Protein AF-0000000080579786 (afdb_homodimer)

InterPro domains:
  IPR001387 Cro/C1-type, helix-turn-helix domain [cd00093] (30-57)
  IPR010982 Lambda repressor-like, DNA-binding domain superfamily [G3DSA:1.10.260.40] (15-87)
  IPR010982 Lambda repressor-like, DNA-binding domain superfamily [SSF47413] (17-65)

Structure (mmCIF, N/CA/C/O backbone):
data_AF-0000000080579786-model_v1
#
loop_
_entity.id
_entity.type
_entity.pdbx_description
1 polymer 'HTH cro/C1-type domain-containing protein'
#
loop_
_atom_site.group_PDB
_atom_site.id
_atom_site.type_symbol
_atom_site.label_atom_id
_atom_site.label_alt_id
_atom_site.label_comp_id
_atom_site.label_asym_id
_atom_site.label_entity_id
_atom_site.label_seq_id
_atom_site.pdbx_PDB_ins_code
_atom_site.Cartn_x
_atom_site.Cartn_y
_atom_site.Cartn_z
_atom_site.occupancy
_atom_site.B_iso_or_equiv
_atom_site.auth_seq_id
_atom_site.auth_comp_id
_atom_site.auth_asym_id
_atom_site.auth_atom_id
_atom_site.pdbx_PDB_model_num
ATOM 1 N N . MET A 1 1 ? -22.797 -14.602 21.578 1 27.81 1 MET A N 1
ATOM 2 C CA . MET A 1 1 ? -22.359 -13.781 20.453 1 27.81 1 MET A CA 1
ATOM 3 C C . MET A 1 1 ? -20.984 -14.227 19.969 1 27.81 1 MET A C 1
ATOM 5 O O . MET A 1 1 ? -20.062 -14.383 20.766 1 27.81 1 MET A O 1
ATOM 9 N N . PRO A 1 2 ? -20.75 -15.023 18.922 1 31.31 2 PRO A N 1
ATOM 10 C CA . PRO A 1 2 ? -19.406 -15.547 18.594 1 31.31 2 PRO A CA 1
ATOM 11 C C . PRO A 1 2 ? -18.328 -14.469 18.656 1 31.31 2 PRO A C 1
ATOM 13 O O . PRO A 1 2 ? -18.625 -13.281 18.469 1 31.31 2 PRO A O 1
ATOM 16 N N . LYS A 1 3 ? -17.375 -14.578 19.469 1 32.22 3 LYS A N 1
ATOM 17 C CA . LYS A 1 3 ? -16.25 -13.633 19.562 1 32.22 3 LYS A CA 1
ATOM 18 C C . LYS A 1 3 ? -15.828 -13.141 18.188 1 32.22 3 LYS A C 1
ATOM 20 O O . LYS A 1 3 ? -15.406 -13.922 17.344 1 32.22 3 LYS A O 1
ATOM 25 N N . LYS A 1 4 ? -16.359 -12.117 17.625 1 34.78 4 LYS A N 1
ATOM 26 C CA . LYS A 1 4 ? -15.828 -11.469 16.422 1 34.78 4 LYS A CA 1
ATOM 27 C C . LYS A 1 4 ? -14.305 -11.453 16.453 1 34.78 4 LYS A C 1
ATOM 29 O O . LYS A 1 4 ? -13.695 -11.016 17.438 1 34.78 4 LYS A O 1
ATOM 34 N N . LEU A 1 5 ? -13.641 -12.555 16.234 1 36.16 5 LEU A N 1
ATOM 35 C CA . LEU A 1 5 ? -12.188 -12.445 16.078 1 36.16 5 LEU A CA 1
ATOM 36 C C . LEU A 1 5 ? -11.781 -11.016 15.773 1 36.16 5 LEU A C 1
ATOM 38 O O . LEU A 1 5 ? -12.297 -10.406 14.828 1 36.16 5 LEU A O 1
ATOM 42 N N . SER A 1 6 ? -11.422 -10.219 16.703 1 37.41 6 SER A N 1
ATOM 43 C CA . SER A 1 6 ? -10.984 -8.836 16.594 1 37.41 6 SER A CA 1
ATOM 44 C C . SER A 1 6 ? -10.234 -8.586 15.297 1 37.41 6 SER A C 1
ATOM 46 O O . SER A 1 6 ? -9.469 -9.445 14.844 1 37.41 6 SER A O 1
ATOM 48 N N . ASN A 1 7 ? -10.688 -7.824 14.336 1 42.19 7 ASN A N 1
ATOM 49 C CA . ASN A 1 7 ? -10.188 -7.332 13.055 1 42.19 7 ASN A CA 1
ATOM 50 C C . ASN A 1 7 ? -8.672 -7.133 13.086 1 42.19 7 ASN A C 1
ATOM 52 O O . ASN A 1 7 ? -8.023 -7.07 12.039 1 42.19 7 ASN A O 1
ATOM 56 N N . ALA A 1 8 ? -8.141 -6.688 14.25 1 43.88 8 ALA A N 1
ATOM 57 C CA . ALA A 1 8 ? -6.727 -6.387 14.414 1 43.88 8 ALA A CA 1
ATOM 58 C C . ALA A 1 8 ? -5.871 -7.637 14.219 1 43.88 8 ALA A C 1
ATOM 60 O O . ALA A 1 8 ? -4.758 -7.559 13.695 1 43.88 8 ALA A O 1
ATOM 61 N N . ASP A 1 9 ? -6.316 -8.734 14.688 1 56 9 ASP A N 1
ATOM 62 C CA . ASP A 1 9 ? -5.574 -9.984 14.859 1 56 9 ASP A CA 1
ATOM 63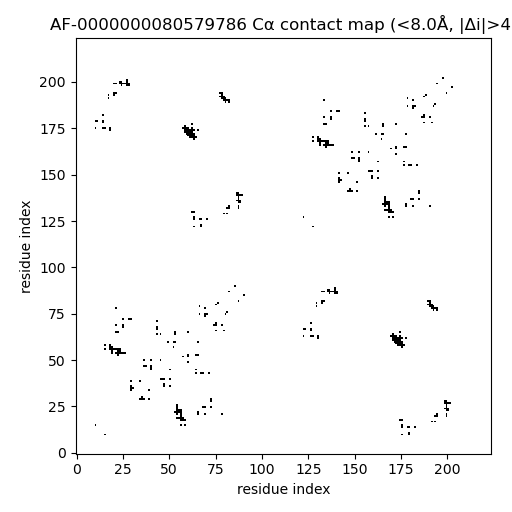 C C . ASP A 1 9 ? -5.363 -10.688 13.523 1 56 9 ASP A C 1
ATOM 65 O O . ASP A 1 9 ? -4.738 -11.742 13.461 1 56 9 ASP A O 1
ATOM 69 N N . MET A 1 10 ? -5.91 -9.93 12.477 1 78.88 10 MET A N 1
ATOM 70 C CA . MET A 1 10 ? -5.973 -10.742 11.266 1 78.88 10 MET A CA 1
ATOM 71 C C . MET A 1 10 ? -4.777 -10.461 10.359 1 78.88 10 MET A C 1
ATOM 73 O O . MET A 1 10 ? -4.516 -11.211 9.422 1 78.88 10 MET A O 1
ATOM 77 N N . TRP A 1 11 ? -3.998 -9.445 10.977 1 91.88 11 TRP A N 1
ATOM 78 C CA . TRP A 1 11 ? -2.9 -9.141 10.062 1 91.88 11 TRP A CA 1
ATOM 79 C C . TRP A 1 11 ? -1.554 -9.422 10.719 1 91.88 11 TRP A C 1
ATOM 81 O O . TRP A 1 11 ? -1.391 -9.227 11.93 1 91.88 11 TRP A O 1
ATOM 91 N N . PRO A 1 12 ? -0.595 -9.906 9.914 1 96.75 12 PRO A N 1
ATOM 92 C CA . PRO A 1 12 ? 0.744 -10.07 10.477 1 96.75 12 PRO A CA 1
ATOM 93 C C . PRO A 1 12 ? 1.297 -8.789 11.086 1 96.75 12 PRO A C 1
ATOM 95 O O . PRO A 1 12 ? 1.03 -7.695 10.57 1 96.75 12 PRO A O 1
ATOM 98 N N . THR A 1 13 ? 2.145 -8.898 12.094 1 97.19 13 THR A N 1
ATOM 99 C CA . THR A 1 13 ? 2.656 -7.762 12.852 1 97.19 13 THR A CA 1
ATOM 100 C C . THR A 1 13 ? 3.414 -6.797 11.945 1 97.19 13 THR A C 1
ATOM 102 O O . THR A 1 13 ? 3.268 -5.578 12.062 1 97.19 13 THR A O 1
ATOM 105 N N . LEU A 1 14 ? 4.191 -7.27 11.07 1 97.88 14 LEU A N 1
ATOM 106 C CA . LEU A 1 14 ? 4.992 -6.418 10.195 1 97.88 14 LEU A CA 1
ATOM 107 C C . LEU A 1 14 ? 4.105 -5.566 9.305 1 97.88 14 LEU A C 1
ATOM 109 O O . LEU A 1 14 ? 4.41 -4.398 9.047 1 97.88 14 LEU A O 1
ATOM 113 N N . VAL A 1 15 ? 3.041 -6.145 8.859 1 98.5 15 VAL A N 1
ATOM 114 C CA . VAL A 1 15 ? 2.107 -5.41 8.016 1 98.5 15 VAL A CA 1
ATOM 115 C C . VAL A 1 15 ? 1.457 -4.285 8.812 1 98.5 15 VAL A C 1
ATOM 117 O O . VAL A 1 15 ? 1.361 -3.152 8.336 1 98.5 15 VAL A O 1
ATOM 120 N N . GLN A 1 16 ? 1.03 -4.609 9.992 1 97.88 16 GLN A N 1
ATOM 121 C CA . GLN A 1 16 ? 0.427 -3.609 10.867 1 97.88 16 GLN A CA 1
ATOM 122 C C . GLN A 1 16 ? 1.396 -2.463 11.141 1 97.88 16 GLN A C 1
ATOM 124 O O . GLN A 1 16 ? 1.022 -1.292 11.047 1 97.88 16 GLN A O 1
ATOM 129 N N . GLU A 1 17 ? 2.588 -2.828 11.469 1 97.75 17 GLU A N 1
ATOM 130 C CA . GLU A 1 17 ? 3.605 -1.829 11.781 1 97.75 17 GLU A CA 1
ATOM 131 C C . GLU A 1 17 ? 3.857 -0.909 10.586 1 97.75 17 GLU A C 1
ATOM 133 O O . GLU A 1 17 ? 3.973 0.308 10.75 1 97.75 17 GLU A O 1
ATOM 138 N N . ARG A 1 18 ? 3.92 -1.486 9.414 1 98.62 18 ARG A N 1
ATOM 139 C CA . ARG A 1 18 ? 4.199 -0.702 8.211 1 98.62 18 ARG A CA 1
ATOM 140 C C . ARG A 1 18 ? 3.053 0.258 7.91 1 98.62 18 ARG A C 1
ATOM 142 O O . ARG A 1 18 ? 3.285 1.415 7.551 1 98.62 18 ARG A O 1
ATOM 149 N N . LEU A 1 19 ? 1.853 -0.216 8.109 1 98.69 19 LEU A N 1
ATOM 150 C CA . LEU A 1 19 ? 0.708 0.643 7.832 1 98.69 19 LEU A CA 1
ATOM 151 C C . LEU A 1 19 ? 0.608 1.769 8.852 1 98.69 19 LEU A C 1
ATOM 153 O O . LEU A 1 19 ? 0.249 2.896 8.508 1 98.69 19 LEU A O 1
ATOM 157 N N . VAL A 1 20 ? 0.939 1.468 10.062 1 98.31 20 VAL A N 1
ATOM 158 C CA . VAL A 1 20 ? 0.965 2.504 11.094 1 98.31 20 VAL A CA 1
ATOM 159 C C . VAL A 1 20 ? 2.055 3.523 10.773 1 98.31 20 VAL A C 1
ATOM 161 O O . VAL A 1 20 ? 1.842 4.73 10.898 1 98.31 20 VAL A O 1
ATOM 164 N N . GLU A 1 21 ? 3.193 3.092 10.305 1 98.5 21 GLU A N 1
ATOM 165 C CA . GLU A 1 21 ? 4.254 3.99 9.867 1 98.5 21 GLU A CA 1
ATOM 166 C C . GLU A 1 21 ? 3.771 4.902 8.742 1 98.5 21 GLU A C 1
ATOM 168 O O . GLU A 1 21 ? 4.02 6.109 8.766 1 98.5 21 GLU A O 1
ATOM 173 N N . TRP A 1 22 ? 3.137 4.277 7.793 1 98.88 22 TRP A N 1
ATOM 174 C CA . TRP A 1 22 ? 2.605 5.062 6.684 1 98.88 22 TRP A CA 1
ATOM 175 C C . TRP A 1 22 ? 1.608 6.102 7.184 1 98.88 22 TRP A C 1
ATOM 177 O O . TRP A 1 22 ? 1.681 7.273 6.805 1 98.88 22 TRP A O 1
ATOM 187 N N . GLY A 1 23 ? 0.665 5.645 7.977 1 98.88 23 GLY A N 1
ATOM 188 C CA . GLY A 1 23 ? -0.337 6.559 8.508 1 98.88 23 GLY A CA 1
ATOM 189 C C . GLY A 1 23 ? 0.261 7.719 9.281 1 98.88 23 GLY A C 1
ATOM 190 O O . GLY A 1 23 ? -0.108 8.875 9.062 1 98.88 23 GLY A O 1
ATOM 191 N N . ARG A 1 24 ? 1.15 7.43 10.148 1 98.5 24 ARG A N 1
ATOM 192 C CA . ARG A 1 24 ? 1.817 8.461 10.93 1 98.5 24 ARG A CA 1
ATOM 193 C C . ARG A 1 24 ? 2.623 9.398 10.031 1 98.5 24 ARG A C 1
ATOM 195 O O . ARG A 1 24 ? 2.662 10.609 10.258 1 98.5 24 ARG A O 1
ATOM 202 N N . CYS A 1 25 ? 3.281 8.867 9.039 1 98.75 25 CYS A N 1
ATOM 203 C CA . CYS A 1 25 ? 4.016 9.672 8.07 1 98.75 25 CYS A CA 1
ATOM 204 C C . CYS A 1 25 ? 3.094 10.656 7.371 1 98.75 25 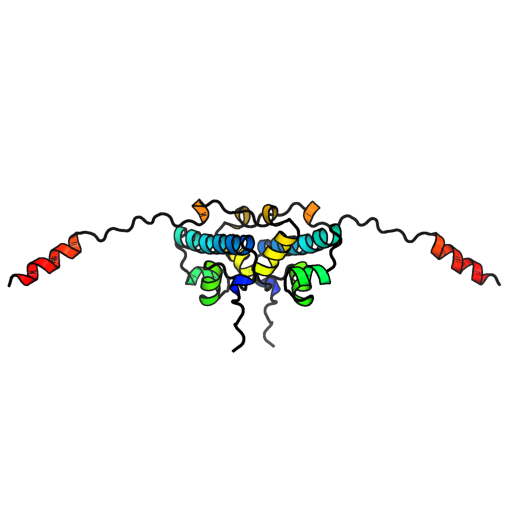CYS A C 1
ATOM 206 O O . CYS A 1 25 ? 3.43 11.836 7.23 1 98.75 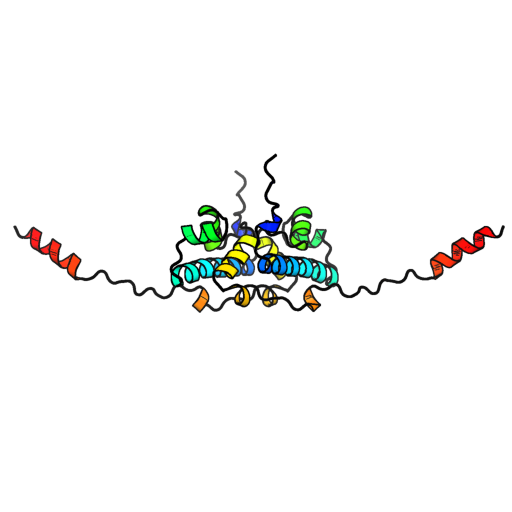25 CYS A O 1
ATOM 208 N N . VAL A 1 26 ? 1.965 10.156 6.973 1 98.81 26 VAL A N 1
ATOM 209 C CA . VAL A 1 26 ? 0.995 11.023 6.309 1 98.81 26 VAL A CA 1
ATOM 210 C C . VAL A 1 26 ? 0.59 12.156 7.246 1 98.81 26 VAL A C 1
ATOM 212 O O . VAL A 1 26 ? 0.563 13.32 6.848 1 98.81 26 VAL A O 1
ATOM 215 N N . ASN A 1 27 ? 0.318 11.797 8.492 1 98.62 27 ASN A N 1
ATOM 216 C CA . ASN A 1 27 ? -0.071 12.797 9.477 1 98.62 27 ASN A CA 1
ATOM 217 C C . ASN A 1 27 ? 1.038 13.82 9.703 1 98.62 27 ASN A C 1
ATOM 219 O O . ASN A 1 27 ? 0.806 15.023 9.609 1 98.62 27 ASN A O 1
ATOM 223 N N . VAL A 1 28 ? 2.219 13.383 9.953 1 97.94 28 VAL A N 1
ATOM 224 C CA . VAL A 1 28 ? 3.367 14.227 10.273 1 97.94 28 VAL A CA 1
ATOM 225 C C . VAL A 1 28 ? 3.711 15.109 9.086 1 97.94 28 VAL A C 1
ATOM 227 O O . VAL A 1 28 ? 3.914 16.312 9.234 1 97.94 28 VAL A O 1
ATOM 230 N N . GLN A 1 29 ? 3.787 14.586 7.895 1 98.12 29 GLN A N 1
ATOM 231 C CA . GLN A 1 29 ? 4.152 15.336 6.703 1 98.12 29 GLN A CA 1
ATOM 232 C C . GLN A 1 29 ? 3.074 16.359 6.348 1 98.12 29 GLN A C 1
ATOM 234 O O . GLN A 1 29 ? 3.383 17.469 5.895 1 98.12 29 GLN A O 1
ATOM 239 N N . ARG A 1 30 ? 1.817 15.891 6.512 1 97.88 30 ARG A N 1
ATOM 240 C CA . ARG A 1 30 ? 0.728 16.828 6.277 1 97.88 30 ARG A CA 1
ATOM 241 C C . ARG A 1 30 ? 0.874 18.062 7.156 1 97.88 30 ARG A C 1
ATOM 243 O O . ARG A 1 30 ? 0.782 19.203 6.668 1 97.88 30 ARG A O 1
ATOM 250 N N . LEU A 1 31 ? 1.126 17.859 8.391 1 96.94 31 LEU A N 1
ATOM 251 C CA . LEU A 1 31 ? 1.256 18.938 9.359 1 96.94 31 LEU A CA 1
ATOM 252 C C . LEU A 1 31 ? 2.51 19.766 9.086 1 96.94 31 LEU A C 1
ATOM 254 O O . LEU A 1 31 ? 2.471 21 9.141 1 96.94 31 LEU A O 1
ATOM 258 N N . GLN A 1 32 ? 3.566 19.188 8.789 1 95.75 32 GLN A N 1
ATOM 259 C CA . GLN A 1 32 ? 4.82 19.875 8.5 1 95.75 32 GLN A CA 1
ATOM 260 C C . GLN A 1 32 ? 4.676 20.781 7.281 1 95.75 32 GLN A C 1
ATOM 262 O O . GLN A 1 32 ? 5.293 21.859 7.223 1 95.75 32 GLN A O 1
ATOM 267 N N . GLN A 1 33 ? 3.83 20.422 6.41 1 96.81 33 GLN A N 1
ATOM 268 C CA . GLN A 1 33 ? 3.625 21.188 5.184 1 96.81 33 GLN A CA 1
ATOM 269 C C . GLN A 1 33 ? 2.461 22.172 5.328 1 96.81 33 GLN A C 1
ATOM 271 O O . GLN A 1 33 ? 2.053 22.797 4.352 1 96.81 33 GLN A O 1
ATOM 276 N N . ARG A 1 34 ? 1.866 22.156 6.484 1 97.38 34 ARG A N 1
ATOM 277 C CA . ARG A 1 34 ? 0.79 23.078 6.84 1 97.38 34 ARG A CA 1
ATOM 278 C C . ARG A 1 34 ? -0.446 22.828 5.98 1 97.38 34 ARG A C 1
ATOM 280 O O . ARG A 1 34 ? -1.114 23.766 5.559 1 97.38 34 ARG A O 1
ATOM 287 N N . ILE A 1 35 ? -0.646 21.672 5.664 1 97.81 35 ILE A N 1
ATOM 288 C CA . ILE A 1 35 ? -1.847 21.25 4.945 1 97.81 35 ILE A CA 1
ATOM 289 C C . ILE A 1 35 ? -2.902 20.766 5.938 1 97.81 35 ILE A C 1
ATOM 291 O O . ILE A 1 35 ? -2.619 19.922 6.797 1 97.81 35 ILE A O 1
ATOM 295 N N . THR A 1 36 ? -4.062 21.312 5.812 1 98.25 36 THR A N 1
ATOM 296 C CA . THR A 1 36 ? -5.133 20.875 6.699 1 98.25 36 THR A CA 1
ATOM 297 C C . THR A 1 36 ? -5.684 19.516 6.254 1 98.25 36 THR A C 1
ATOM 299 O O . THR A 1 36 ? -5.484 19.109 5.109 1 98.25 36 THR A O 1
ATOM 302 N N . ALA A 1 37 ? -6.348 18.891 7.152 1 98.5 37 ALA A N 1
ATOM 303 C CA . ALA A 1 37 ? -7.004 17.625 6.797 1 98.5 37 ALA A CA 1
ATOM 304 C C . ALA A 1 37 ? -8.008 17.844 5.664 1 98.5 37 ALA A C 1
ATOM 306 O O . ALA A 1 37 ? -8.047 17.047 4.715 1 98.5 37 ALA A O 1
ATOM 307 N N . ALA A 1 38 ? -8.773 18.891 5.762 1 98.31 38 ALA A N 1
ATOM 308 C CA . ALA A 1 38 ? -9.781 19.203 4.75 1 98.31 38 ALA A CA 1
ATOM 309 C C . ALA A 1 38 ? -9.148 19.391 3.379 1 98.31 38 ALA A C 1
ATOM 311 O O . ALA A 1 38 ? -9.648 18.875 2.375 1 98.31 38 ALA A O 1
ATOM 312 N N . ASP A 1 39 ? -8.078 20.094 3.367 1 98.38 39 ASP A N 1
ATOM 313 C CA . ASP A 1 39 ? -7.383 20.359 2.111 1 98.38 39 ASP A CA 1
ATOM 314 C C . ASP A 1 39 ? -6.809 19.062 1.529 1 98.38 39 ASP A C 1
ATOM 316 O O . ASP A 1 39 ? -6.898 18.828 0.322 1 98.38 39 ASP A O 1
ATOM 320 N N . LEU A 1 40 ? -6.227 18.266 2.357 1 98.5 40 LEU A N 1
ATOM 321 C CA . LEU A 1 40 ? -5.688 17 1.866 1 98.5 40 LEU A CA 1
ATOM 322 C C . LEU A 1 40 ? -6.805 16.109 1.338 1 98.5 40 LEU A C 1
ATOM 324 O O . LEU A 1 40 ? -6.656 15.477 0.288 1 98.5 40 LEU A O 1
ATOM 328 N N . CYS A 1 41 ? -7.871 16.016 2.025 1 98.5 41 CYS A N 1
ATOM 329 C CA . CYS A 1 41 ? -9.023 15.227 1.593 1 98.5 41 CYS A CA 1
ATOM 330 C C . CYS A 1 41 ? -9.5 15.672 0.218 1 98.5 41 CYS A C 1
ATOM 332 O O . CYS A 1 41 ? -9.797 14.836 -0.642 1 98.5 41 CYS A O 1
ATOM 334 N N . ARG A 1 42 ? -9.555 16.922 0.008 1 97.81 42 ARG A N 1
ATOM 335 C CA . ARG A 1 42 ? -9.969 17.469 -1.281 1 97.81 42 ARG A CA 1
ATOM 336 C C . ARG A 1 42 ? -8.992 17.062 -2.383 1 97.81 42 ARG A C 1
ATOM 338 O O . ARG A 1 42 ? -9.406 16.656 -3.471 1 97.81 42 ARG A O 1
ATOM 345 N N . ARG A 1 43 ? -7.754 17.141 -2.09 1 97.12 43 ARG A N 1
ATOM 346 C CA . ARG A 1 43 ? -6.727 16.781 -3.064 1 97.12 43 ARG A CA 1
ATOM 347 C C . ARG A 1 43 ? -6.781 15.297 -3.406 1 97.12 43 ARG A C 1
ATOM 349 O O . ARG A 1 43 ? -6.543 14.906 -4.551 1 97.12 43 ARG A O 1
ATOM 356 N N . LEU A 1 44 ? -7.113 14.555 -2.443 1 97.56 44 LEU A N 1
ATOM 357 C CA . LEU A 1 44 ? -7.082 13.102 -2.596 1 97.56 44 LEU A CA 1
ATOM 358 C C . LEU A 1 44 ? -8.414 12.578 -3.111 1 97.56 44 LEU A C 1
ATOM 360 O O . LEU A 1 44 ? -8.508 11.438 -3.58 1 97.56 44 LEU A O 1
ATOM 364 N N . GLY A 1 45 ? -9.43 13.312 -2.885 1 97.06 45 GLY A N 1
ATOM 365 C CA . GLY A 1 45 ? -10.766 12.852 -3.221 1 97.06 45 GLY A CA 1
ATOM 366 C C . GLY A 1 45 ? -11.305 11.828 -2.238 1 97.06 45 GLY A C 1
ATOM 367 O O . GLY A 1 45 ? -11.984 10.875 -2.635 1 97.06 45 GLY A O 1
ATOM 368 N N . ILE A 1 46 ? -11.008 12.023 -0.973 1 97.69 46 ILE A N 1
ATOM 369 C CA . ILE A 1 46 ? -11.492 11.102 0.047 1 97.69 46 ILE A CA 1
ATOM 370 C C . ILE A 1 46 ? -12.164 11.891 1.173 1 97.69 46 ILE A C 1
ATOM 372 O O . ILE A 1 46 ? -12.016 13.109 1.265 1 97.69 46 ILE A O 1
ATOM 376 N N . SER A 1 47 ? -12.883 11.141 1.995 1 98.44 47 SER A N 1
ATOM 377 C CA . SER A 1 47 ? -13.555 11.766 3.129 1 98.44 47 SER A CA 1
ATOM 378 C C . SER A 1 47 ? -12.602 11.938 4.309 1 98.44 47 SER A C 1
ATOM 380 O O . SER A 1 47 ? -11.578 11.258 4.391 1 98.44 47 SER A O 1
ATOM 382 N N . GLU A 1 48 ? -13.031 12.805 5.25 1 98.25 48 GLU A N 1
ATOM 383 C CA . GLU A 1 48 ? -12.266 12.969 6.484 1 98.25 48 GLU A CA 1
ATOM 384 C C . GLU A 1 48 ? -12.242 11.672 7.293 1 98.25 48 GLU A C 1
ATOM 386 O O . GLU A 1 48 ? -11.25 11.367 7.965 1 98.25 48 GLU A O 1
ATOM 391 N N . ALA A 1 49 ? -13.328 10.992 7.234 1 98.62 49 ALA A N 1
ATOM 392 C CA . ALA A 1 49 ? -13.375 9.703 7.922 1 98.62 49 ALA A CA 1
ATOM 393 C C . ALA A 1 49 ? -12.344 8.734 7.352 1 98.62 49 ALA A C 1
ATOM 395 O O . ALA A 1 49 ? -11.656 8.039 8.102 1 98.62 49 ALA A O 1
ATOM 396 N N . THR A 1 50 ? -12.211 8.664 6.035 1 98.69 50 THR A N 1
ATOM 397 C CA . THR A 1 50 ? -11.219 7.812 5.383 1 98.69 50 THR A CA 1
ATOM 398 C C . THR A 1 50 ? -9.805 8.258 5.75 1 98.69 50 THR A C 1
ATOM 400 O O . THR A 1 50 ? -8.938 7.422 6.027 1 98.69 50 THR A O 1
ATOM 403 N N . LEU A 1 51 ? -9.594 9.555 5.746 1 98.88 51 LEU A N 1
ATOM 404 C CA . LEU A 1 51 ? -8.273 10.055 6.109 1 98.88 51 LEU A CA 1
ATOM 405 C C . LEU A 1 51 ? -7.918 9.664 7.539 1 98.88 51 LEU A C 1
ATOM 407 O O . LEU A 1 51 ? -6.781 9.273 7.816 1 98.88 51 LEU A O 1
ATOM 411 N N . ARG A 1 52 ? -8.859 9.797 8.43 1 98.88 52 ARG A N 1
ATOM 412 C CA . ARG A 1 52 ? -8.617 9.43 9.82 1 98.88 52 ARG A CA 1
ATOM 413 C C . ARG A 1 52 ? -8.211 7.965 9.938 1 98.88 52 ARG A C 1
ATOM 415 O O . ARG A 1 52 ? -7.25 7.637 10.633 1 98.88 52 ARG A O 1
ATOM 422 N N . ARG A 1 53 ? -8.938 7.129 9.25 1 98.88 53 ARG A N 1
ATOM 423 C CA . ARG A 1 53 ? -8.617 5.703 9.242 1 98.88 53 ARG A CA 1
ATOM 424 C C . ARG A 1 53 ? -7.23 5.457 8.648 1 98.88 53 ARG A C 1
ATOM 426 O O . ARG A 1 53 ? -6.445 4.68 9.195 1 98.88 53 ARG A O 1
ATOM 433 N N . LEU A 1 54 ? -6.949 6.098 7.617 1 98.81 54 LEU A N 1
ATOM 434 C CA . LEU A 1 54 ? -5.664 5.992 6.934 1 98.81 54 LEU A CA 1
ATOM 435 C C . LEU A 1 54 ? -4.527 6.422 7.852 1 98.81 54 LEU A C 1
ATOM 437 O O . LEU A 1 54 ? -3.529 5.711 7.988 1 98.81 54 LEU A O 1
ATOM 441 N N . GLU A 1 55 ? -4.746 7.594 8.484 1 98.69 55 GLU A N 1
ATOM 442 C CA . GLU A 1 55 ? -3.684 8.148 9.312 1 98.69 55 GLU A CA 1
ATOM 443 C C . GLU A 1 55 ? -3.439 7.277 10.547 1 98.69 55 GLU A C 1
ATOM 445 O O . GLU A 1 55 ? -2.41 7.41 11.211 1 98.69 55 GLU A O 1
ATOM 450 N N . ARG A 1 56 ? -4.371 6.391 10.828 1 98.38 56 ARG A N 1
ATOM 451 C CA . ARG A 1 56 ? -4.227 5.465 11.953 1 98.38 56 ARG A CA 1
ATOM 452 C C . ARG A 1 56 ? -3.684 4.121 11.484 1 98.38 56 ARG A C 1
ATOM 454 O O . ARG A 1 56 ? -3.518 3.199 12.281 1 98.38 56 ARG A O 1
ATOM 461 N N . GLY A 1 57 ? -3.484 3.959 10.242 1 98.69 57 GLY A N 1
ATOM 462 C CA . GLY A 1 57 ? -2.898 2.734 9.719 1 98.69 57 GLY A CA 1
ATOM 463 C C . GLY A 1 57 ? -3.92 1.639 9.484 1 98.69 57 GLY A C 1
ATOM 464 O O . GLY A 1 57 ? -3.6 0.452 9.578 1 98.69 57 GLY A O 1
ATOM 465 N N . ASP A 1 58 ? -5.137 1.914 9.141 1 98.5 58 ASP A N 1
ATOM 466 C CA . ASP A 1 58 ? -6.199 0.936 8.938 1 98.5 58 ASP A CA 1
ATOM 467 C C . ASP A 1 58 ? -5.953 0.107 7.68 1 98.5 58 ASP A C 1
ATOM 469 O O . ASP A 1 58 ? -5.91 0.648 6.574 1 98.5 58 ASP A O 1
ATOM 473 N N . PRO A 1 59 ? -5.934 -1.176 7.836 1 98.31 59 PRO A N 1
ATOM 474 C CA . PRO A 1 59 ? -5.617 -2.031 6.691 1 98.31 59 PRO A CA 1
ATOM 475 C C . PRO A 1 59 ? -6.762 -2.117 5.684 1 98.31 59 PRO A C 1
ATOM 477 O O . PRO A 1 59 ? -6.559 -2.543 4.543 1 98.31 59 PRO A O 1
ATOM 480 N N . GLY A 1 60 ? -7.922 -1.764 6.047 1 97.75 60 GLY A N 1
ATOM 481 C CA . GLY A 1 60 ? -9.086 -1.852 5.176 1 97.75 60 GLY A CA 1
ATOM 482 C C . GLY A 1 60 ? -9.203 -0.679 4.223 1 97.75 60 GLY A C 1
ATOM 483 O O . GLY A 1 60 ? -9.977 -0.732 3.258 1 97.75 60 GLY A O 1
ATOM 484 N N . VAL A 1 61 ? -8.453 0.372 4.52 1 98.56 61 VAL A N 1
ATOM 485 C CA . VAL A 1 61 ? -8.414 1.488 3.58 1 98.56 61 VAL A CA 1
ATOM 486 C C . VAL A 1 61 ? -7.742 1.047 2.281 1 98.56 61 VAL A C 1
ATOM 488 O O . VAL A 1 61 ? -6.742 0.323 2.307 1 98.56 61 VAL A O 1
ATOM 491 N N . GLY A 1 62 ? -8.234 1.517 1.134 1 98.56 62 GLY A N 1
ATOM 492 C CA . GLY A 1 62 ? -7.719 1.132 -0.169 1 98.56 62 GLY A CA 1
ATOM 493 C C . GLY A 1 62 ? -6.254 1.479 -0.353 1 98.56 62 GLY A C 1
ATOM 494 O O . GLY A 1 62 ? -5.797 2.533 0.095 1 98.56 62 GLY A O 1
ATOM 495 N N . ALA A 1 63 ? -5.586 0.588 -1.004 1 98.75 63 ALA A N 1
ATOM 496 C CA . ALA A 1 63 ? -4.176 0.82 -1.29 1 98.75 63 ALA A CA 1
ATOM 497 C C . ALA A 1 63 ? -3.982 2.098 -2.102 1 98.75 63 ALA A C 1
ATOM 499 O O . ALA A 1 63 ? -3.002 2.82 -1.909 1 98.75 63 ALA A O 1
ATOM 500 N N . GLY A 1 64 ? -4.891 2.398 -2.953 1 98.69 64 GLY A N 1
ATOM 501 C CA . GLY A 1 64 ? -4.828 3.617 -3.744 1 98.69 64 GLY A CA 1
ATOM 502 C C . GLY A 1 64 ? -4.805 4.875 -2.898 1 98.69 64 GLY A C 1
ATOM 503 O O . GLY A 1 64 ? -4.055 5.812 -3.188 1 98.69 64 GLY A O 1
ATOM 504 N N . ALA A 1 65 ? -5.594 4.918 -1.879 1 98.75 65 ALA A N 1
ATOM 505 C CA . ALA A 1 65 ? -5.66 6.09 -1.007 1 98.75 65 ALA A CA 1
ATOM 506 C C . ALA A 1 65 ? -4.34 6.301 -0.272 1 98.75 65 ALA A C 1
ATOM 508 O O . ALA A 1 65 ? -3.846 7.43 -0.182 1 98.75 65 ALA A O 1
ATOM 509 N N . TYR A 1 66 ? -3.826 5.211 0.24 1 98.88 66 TYR A N 1
ATOM 510 C CA . TYR A 1 66 ? -2.543 5.309 0.927 1 98.88 66 TYR A CA 1
ATOM 511 C C . TYR A 1 66 ? -1.461 5.828 -0.011 1 98.88 66 TYR A C 1
ATOM 513 O O . TYR A 1 66 ? -0.759 6.789 0.313 1 98.88 66 TYR A O 1
ATOM 521 N N . LEU A 1 67 ? -1.35 5.18 -1.187 1 98.88 67 LEU A N 1
ATOM 522 C CA . LEU 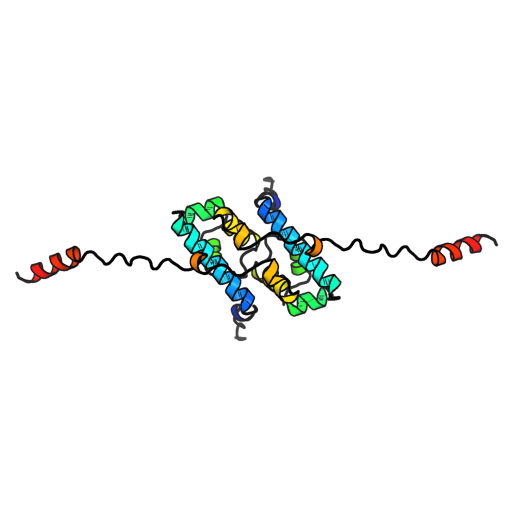A 1 67 ? -0.287 5.539 -2.119 1 98.88 67 LEU A CA 1
ATOM 523 C C . LEU A 1 67 ? -0.471 6.961 -2.631 1 98.88 67 LEU A C 1
ATOM 525 O O . LEU A 1 67 ? 0.506 7.691 -2.818 1 98.88 67 LEU A O 1
ATOM 529 N N . ASN A 1 68 ? -1.649 7.348 -2.824 1 98.81 68 ASN A N 1
ATOM 530 C CA . ASN A 1 68 ? -1.909 8.711 -3.279 1 98.81 68 ASN A CA 1
ATOM 531 C C . ASN A 1 68 ? -1.542 9.734 -2.213 1 98.81 68 ASN A C 1
ATOM 533 O O . ASN A 1 68 ? -0.98 10.789 -2.525 1 98.81 68 ASN A O 1
ATOM 537 N N . ALA A 1 69 ? -1.879 9.453 -0.979 1 98.88 69 ALA A N 1
ATOM 538 C CA . ALA A 1 69 ? -1.508 10.352 0.108 1 98.88 69 ALA A CA 1
ATOM 539 C C . ALA A 1 69 ? 0.008 10.5 0.205 1 98.88 69 ALA A C 1
ATOM 541 O O . ALA A 1 69 ? 0.524 11.617 0.31 1 98.88 69 ALA A O 1
ATOM 542 N N . LEU A 1 70 ? 0.643 9.391 0.139 1 98.88 70 LEU A N 1
ATOM 543 C CA . LEU A 1 70 ? 2.1 9.398 0.214 1 98.88 70 LEU A CA 1
ATOM 544 C C . LEU A 1 70 ? 2.701 10.164 -0.955 1 98.88 70 LEU A C 1
ATOM 546 O O . LEU A 1 70 ? 3.645 10.938 -0.774 1 98.88 70 LEU A O 1
ATOM 550 N N . LEU A 1 71 ? 2.16 9.961 -2.107 1 98.81 71 LEU A N 1
ATOM 551 C CA . LEU A 1 71 ? 2.611 10.68 -3.295 1 98.81 71 LEU A CA 1
ATOM 552 C C . LEU A 1 71 ? 2.367 12.18 -3.148 1 98.81 71 LEU A C 1
ATOM 554 O O . LEU A 1 71 ? 3.273 12.984 -3.371 1 98.81 71 LEU A O 1
ATOM 558 N N . THR A 1 72 ? 1.177 12.516 -2.738 1 98.69 72 THR A N 1
ATOM 559 C CA . THR A 1 72 ? 0.773 13.914 -2.619 1 98.69 72 THR A CA 1
ATOM 560 C C . THR A 1 72 ? 1.674 14.656 -1.637 1 98.69 72 THR A C 1
ATOM 562 O O . THR A 1 72 ? 1.973 15.836 -1.83 1 98.69 72 THR A O 1
ATOM 565 N N . LEU A 1 73 ? 2.16 13.977 -0.681 1 98.62 73 LEU A N 1
ATOM 566 C CA . LEU A 1 73 ? 2.945 14.602 0.377 1 98.62 73 LEU A CA 1
ATOM 567 C C . LEU A 1 73 ? 4.438 14.398 0.136 1 98.62 73 LEU A C 1
ATOM 569 O O . LEU A 1 73 ? 5.258 14.703 1.008 1 98.62 73 LEU A O 1
ATOM 573 N N . GLY A 1 74 ? 4.805 13.797 -1 1 98.38 74 GLY A N 1
ATOM 574 C CA . GLY A 1 74 ? 6.195 13.703 -1.418 1 98.38 74 GLY A CA 1
ATOM 575 C C . GLY A 1 74 ? 6.926 12.531 -0.798 1 98.38 74 GLY A C 1
ATOM 576 O O . GLY A 1 74 ? 8.156 12.555 -0.664 1 98.38 74 GLY A O 1
ATOM 577 N N . MET A 1 75 ? 6.223 11.5 -0.43 1 98.5 75 MET A N 1
ATOM 578 C CA . MET A 1 75 ? 6.836 10.398 0.312 1 98.5 75 MET A CA 1
ATOM 579 C C . MET A 1 75 ? 6.812 9.109 -0.502 1 98.5 75 MET A C 1
ATOM 581 O O . MET A 1 75 ? 7.18 8.047 -0.001 1 98.5 75 MET A O 1
ATOM 585 N N . ALA A 1 76 ? 6.391 9.117 -1.747 1 98.5 76 ALA A N 1
ATOM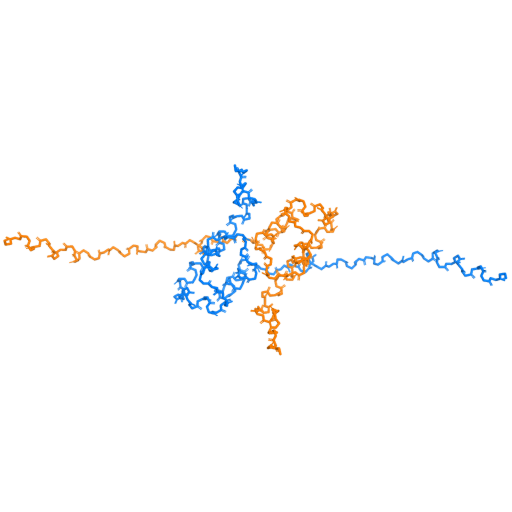 586 C CA . ALA A 1 76 ? 6.188 7.926 -2.566 1 98.5 76 ALA A CA 1
ATOM 587 C C . ALA A 1 76 ? 7.492 7.152 -2.74 1 98.5 76 ALA A C 1
ATOM 589 O O . ALA A 1 76 ? 7.527 5.934 -2.566 1 98.5 76 ALA A O 1
ATOM 590 N N . ASP A 1 77 ? 8.602 7.797 -2.996 1 97.69 77 ASP A N 1
ATOM 591 C CA . ASP A 1 77 ? 9.867 7.129 -3.273 1 97.69 77 ASP A CA 1
ATOM 592 C C . ASP A 1 77 ? 10.375 6.379 -2.045 1 97.69 77 ASP A C 1
ATOM 594 O O . ASP A 1 77 ? 10.945 5.289 -2.162 1 97.69 77 ASP A O 1
ATOM 598 N N . GLU A 1 78 ? 10.211 6.977 -0.882 1 97.88 78 GLU A N 1
ATOM 599 C CA . GLU A 1 78 ? 10.68 6.371 0.361 1 97.88 78 GLU A CA 1
ATOM 600 C C . GLU A 1 78 ? 9.781 5.203 0.773 1 97.88 78 GLU A C 1
ATOM 602 O O . GLU A 1 78 ? 10.273 4.172 1.239 1 97.88 78 GLU A O 1
ATOM 607 N N . ALA A 1 79 ? 8.547 5.387 0.527 1 98.62 79 ALA A N 1
ATOM 608 C CA . ALA A 1 79 ? 7.594 4.438 1.098 1 98.62 79 ALA A CA 1
ATOM 609 C C . ALA A 1 79 ? 7.273 3.318 0.108 1 98.62 79 ALA A C 1
ATOM 611 O O . ALA A 1 79 ? 7.059 2.172 0.506 1 98.62 79 ALA A O 1
ATOM 612 N N . THR A 1 80 ? 7.172 3.668 -1.152 1 98.69 80 THR A N 1
ATOM 613 C CA . THR A 1 80 ? 6.742 2.717 -2.172 1 98.69 80 THR A CA 1
ATOM 614 C C . THR A 1 80 ? 7.633 2.812 -3.408 1 98.69 80 THR A C 1
ATOM 616 O O . THR A 1 80 ? 7.156 3.135 -4.5 1 98.69 80 THR A O 1
ATOM 619 N N . PRO A 1 81 ? 8.852 2.486 -3.264 1 98.56 81 PRO A N 1
ATOM 620 C CA . PRO A 1 81 ? 9.758 2.59 -4.406 1 98.56 81 PRO A CA 1
ATOM 621 C C . PRO A 1 81 ? 9.359 1.676 -5.562 1 98.56 81 PRO A C 1
ATOM 623 O O . PRO A 1 81 ? 8.648 0.691 -5.359 1 98.56 81 PRO A O 1
ATOM 626 N N . ALA A 1 82 ? 9.781 2.035 -6.699 1 98 82 ALA A N 1
ATOM 627 C CA . ALA A 1 82 ? 9.578 1.17 -7.855 1 98 82 ALA A CA 1
ATOM 628 C C . ALA A 1 82 ? 10.25 -0.183 -7.66 1 98 82 ALA A C 1
ATOM 630 O O . ALA A 1 82 ? 11.336 -0.263 -7.074 1 98 82 ALA A O 1
ATOM 631 N N . LEU A 1 83 ? 9.664 -1.13 -8.195 1 97.75 83 LEU A N 1
ATOM 632 C CA . LEU A 1 83 ? 10.25 -2.467 -8.164 1 97.75 83 LEU A CA 1
ATOM 633 C C . LEU A 1 83 ? 11.109 -2.711 -9.398 1 97.75 83 LEU A C 1
ATOM 635 O O . LEU A 1 83 ? 10.773 -2.266 -10.5 1 97.75 83 LEU A O 1
ATOM 639 N N . LYS A 1 84 ? 12.141 -3.496 -9.156 1 96.31 84 LYS A N 1
ATOM 640 C CA . LYS A 1 84 ? 12.938 -3.918 -10.305 1 96.31 84 LYS A CA 1
ATOM 641 C C . LYS A 1 84 ? 12.102 -4.742 -11.281 1 96.31 84 LYS A C 1
ATOM 643 O O . LYS A 1 84 ? 11.336 -5.613 -10.867 1 96.31 84 LYS A O 1
ATOM 648 N N . PRO A 1 85 ? 12.273 -4.508 -12.508 1 95.38 85 PRO A N 1
ATOM 649 C CA . PRO A 1 85 ? 11.43 -5.168 -13.508 1 95.38 85 PRO A CA 1
ATOM 650 C C . PRO A 1 85 ? 11.5 -6.691 -13.422 1 95.38 85 PRO A C 1
ATOM 652 O O . PRO A 1 85 ? 10.5 -7.371 -13.688 1 95.38 85 PRO A O 1
ATOM 655 N N . GLU A 1 86 ? 12.594 -7.23 -13.039 1 94.06 86 GLU A N 1
ATOM 656 C CA . GLU A 1 86 ? 12.766 -8.68 -12.992 1 94.06 86 GLU A CA 1
ATOM 657 C C . GLU A 1 86 ? 11.836 -9.312 -11.961 1 94.06 86 GLU A C 1
ATOM 659 O O . GLU A 1 86 ? 11.562 -10.508 -12.023 1 94.06 86 GLU A O 1
ATOM 664 N N . LEU A 1 87 ? 11.336 -8.43 -11.117 1 94.69 87 LEU A N 1
ATOM 665 C CA . LEU A 1 87 ? 10.516 -8.953 -10.031 1 94.69 87 LEU A CA 1
ATOM 666 C C . LEU A 1 87 ? 9.055 -9.039 -10.438 1 94.69 87 LEU A C 1
ATOM 668 O O . LEU A 1 87 ? 8.25 -9.695 -9.766 1 94.69 87 LEU A O 1
ATOM 672 N N . TRP A 1 88 ? 8.695 -8.414 -11.547 1 89.94 88 TRP A N 1
ATOM 673 C CA . TRP A 1 88 ? 7.27 -8.391 -11.875 1 89.94 88 TRP A CA 1
ATOM 674 C C . TRP A 1 88 ? 7.047 -8.727 -13.344 1 89.94 88 TRP A C 1
ATOM 676 O O . TRP A 1 88 ? 5.902 -8.82 -13.805 1 89.94 88 TRP A O 1
ATOM 686 N N . ARG A 1 89 ? 8.109 -8.805 -14.062 1 86.31 89 ARG A N 1
ATOM 687 C CA . ARG A 1 89 ? 7.98 -9.219 -15.453 1 86.31 89 ARG A CA 1
ATOM 688 C C . ARG A 1 89 ? 8.008 -10.742 -15.578 1 86.31 89 ARG A C 1
ATOM 690 O O . ARG A 1 89 ? 8.812 -11.406 -14.922 1 86.31 89 ARG A O 1
ATOM 697 N N . LYS A 1 90 ? 6.98 -11.195 -16.219 1 77.81 90 LYS A N 1
ATOM 698 C CA . LYS A 1 90 ? 6.93 -12.641 -16.453 1 77.81 90 LYS A CA 1
ATOM 699 C C . LYS A 1 90 ? 8.141 -13.109 -17.266 1 77.81 90 LYS A C 1
ATOM 701 O O . LYS A 1 90 ? 8.578 -12.422 -18.188 1 77.81 90 LYS A O 1
ATOM 706 N N . ALA A 1 91 ? 8.867 -14.031 -16.625 1 64.25 91 ALA A N 1
ATOM 707 C CA . ALA A 1 91 ? 9.922 -14.633 -17.438 1 64.25 91 ALA A CA 1
ATOM 708 C C . ALA A 1 91 ? 9.375 -15.102 -18.781 1 64.25 91 ALA A C 1
ATOM 710 O O . ALA A 1 91 ? 8.227 -15.539 -18.875 1 64.25 91 ALA A O 1
ATOM 711 N N . PRO A 1 92 ? 9.938 -14.523 -19.797 1 57.72 92 PRO A N 1
ATOM 712 C CA . PRO A 1 92 ? 9.477 -15.07 -21.078 1 57.72 92 PRO A CA 1
ATOM 713 C C . PRO A 1 92 ? 9.242 -16.578 -21.031 1 57.72 92 PRO A C 1
ATOM 715 O O . PRO A 1 92 ? 10.109 -17.328 -20.578 1 57.72 92 PRO A O 1
ATOM 718 N N . GLY A 1 93 ? 8.289 -16.891 -20.312 1 52 93 GLY A N 1
ATOM 719 C CA . GLY A 1 93 ? 8.023 -18.328 -20.344 1 52 93 GLY A CA 1
ATOM 720 C C . GLY A 1 93 ? 8.5 -19 -21.625 1 52 93 GLY A C 1
ATOM 721 O O . GLY A 1 93 ? 8.57 -18.359 -22.672 1 52 93 GLY A O 1
ATOM 722 N N . ARG A 1 94 ? 9.477 -19.875 -21.484 1 48.94 94 ARG A N 1
ATOM 723 C CA . ARG A 1 94 ? 9.734 -20.734 -22.641 1 48.94 94 ARG A CA 1
ATOM 724 C C . ARG A 1 94 ? 8.43 -21.25 -23.234 1 48.94 94 ARG A C 1
ATOM 726 O O . ARG A 1 94 ? 7.695 -22 -22.578 1 48.94 94 ARG A O 1
ATOM 733 N N . ARG A 1 95 ? 7.676 -20.391 -23.969 1 49.47 95 ARG A N 1
ATOM 734 C CA . ARG A 1 95 ? 6.59 -21.016 -24.719 1 49.47 95 ARG A CA 1
ATOM 735 C C . ARG A 1 95 ? 6.879 -22.5 -24.969 1 49.47 95 ARG A C 1
ATOM 737 O O . ARG A 1 95 ? 7.895 -22.844 -25.578 1 49.47 95 ARG A O 1
ATOM 744 N N . VAL A 1 96 ? 6.523 -23.297 -24.016 1 46.56 96 VAL A N 1
ATOM 745 C CA . VAL A 1 96 ? 6.574 -24.703 -24.391 1 46.56 96 VAL A CA 1
ATOM 746 C C . VAL A 1 96 ? 6.09 -24.859 -25.828 1 46.56 96 VAL A C 1
ATOM 748 O O . VAL A 1 96 ? 4.938 -24.547 -26.141 1 46.56 96 VAL A O 1
ATOM 751 N N . ARG A 1 97 ? 6.906 -24.781 -26.828 1 50.81 97 ARG A N 1
ATOM 752 C CA . ARG A 1 97 ? 6.547 -25.141 -28.203 1 50.81 97 ARG A CA 1
ATOM 753 C C . ARG A 1 97 ? 5.777 -26.453 -28.25 1 50.81 97 ARG A C 1
ATOM 755 O O . ARG A 1 97 ? 6.203 -27.438 -27.656 1 50.81 97 ARG A O 1
ATOM 762 N N . PRO A 1 98 ? 4.516 -26.484 -28.484 1 48.44 98 PRO A N 1
ATOM 763 C CA . PRO A 1 98 ? 3.898 -27.812 -28.656 1 48.44 98 PRO A CA 1
ATOM 764 C C . PRO A 1 98 ? 4.816 -28.812 -29.344 1 48.44 98 PRO A C 1
ATOM 766 O O . PRO A 1 98 ? 5.578 -28.422 -30.25 1 48.44 98 PRO A O 1
ATOM 769 N N . THR A 1 99 ? 5.199 -29.875 -28.703 1 46.78 99 THR A N 1
ATOM 770 C CA . THR A 1 99 ? 6.012 -30.906 -29.344 1 46.78 99 THR A CA 1
ATOM 771 C C . THR A 1 99 ? 5.473 -31.234 -30.734 1 46.78 99 THR A C 1
ATOM 773 O O . THR A 1 99 ? 4.266 -31.375 -30.922 1 46.78 99 THR A O 1
ATOM 776 N N . ARG A 1 100 ? 6.113 -30.953 -31.75 1 51.16 100 ARG A N 1
ATOM 777 C CA . ARG A 1 100 ? 5.855 -31.281 -33.156 1 51.16 100 ARG A CA 1
ATOM 778 C C . ARG A 1 100 ? 5.223 -32.656 -33.281 1 51.16 100 ARG A C 1
ATOM 780 O O . ARG A 1 100 ? 4.594 -32.969 -34.312 1 51.16 100 ARG A O 1
ATOM 787 N N . GLN A 1 101 ? 5.43 -33.562 -32.281 1 48.44 101 GLN A N 1
ATOM 788 C CA . GLN A 1 101 ? 4.996 -34.938 -32.469 1 48.44 101 GLN A CA 1
ATOM 789 C C . GLN A 1 101 ? 3.473 -35.031 -32.5 1 48.44 101 GLN A C 1
ATOM 791 O O . GLN A 1 101 ? 2.92 -36 -33.062 1 48.44 101 GLN A O 1
ATOM 796 N N . GLU A 1 102 ? 2.75 -34.094 -31.922 1 47.09 102 GLU A N 1
ATOM 797 C CA . GLU A 1 102 ? 1.3 -34.281 -31.906 1 47.09 102 GLU A CA 1
ATOM 798 C C . GLU A 1 102 ? 0.677 -33.812 -33.219 1 47.09 102 GLU A C 1
ATOM 800 O O . GLU A 1 102 ? -0.506 -34.062 -33.469 1 47.09 102 GLU A O 1
ATOM 805 N N . GLN A 1 103 ? 1.253 -32.906 -34 1 49.28 103 GLN A N 1
ATOM 806 C CA . GLN A 1 103 ? 0.671 -32.531 -35.281 1 49.28 103 GLN A CA 1
ATOM 807 C C . GLN A 1 103 ? 0.907 -33.594 -36.344 1 49.28 103 GLN A C 1
ATOM 809 O O . GLN A 1 103 ? 0.341 -33.531 -37.438 1 49.28 103 GLN A O 1
ATOM 814 N N . GLY A 1 104 ? 1.949 -34.375 -36.125 1 46.25 104 GLY A N 1
ATOM 815 C CA . GLY A 1 104 ? 2.295 -35.344 -37.188 1 46.25 104 GLY A CA 1
ATOM 816 C C . GLY A 1 104 ? 1.311 -36.5 -37.281 1 46.25 104 GLY A C 1
ATOM 817 O O . GLY A 1 104 ? 1.337 -37.25 -38.25 1 46.25 104 GLY A O 1
ATOM 818 N N . ALA A 1 105 ? 0.575 -36.844 -36.156 1 48.94 105 ALA A N 1
ATOM 819 C CA . ALA A 1 105 ? -0.194 -38.094 -36.25 1 48.94 105 ALA A CA 1
ATOM 820 C C . ALA A 1 105 ? -1.488 -37.875 -37.031 1 48.94 105 ALA A C 1
ATOM 822 O O . ALA A 1 105 ? -2.02 -38.812 -37.625 1 48.94 105 ALA A O 1
ATOM 823 N N . THR A 1 106 ? -2.158 -36.688 -36.969 1 48.31 106 THR A N 1
ATOM 824 C CA . THR A 1 106 ? -3.484 -36.656 -37.562 1 48.31 106 THR A CA 1
ATOM 825 C C . THR A 1 106 ? -3.383 -36.531 -39.062 1 48.31 106 THR A C 1
ATOM 827 O O . THR A 1 106 ? -4.387 -36.625 -39.781 1 48.31 106 THR A O 1
ATOM 830 N N . ALA A 1 107 ? -2.225 -36.125 -39.594 1 47.34 107 ALA A N 1
ATOM 831 C CA . ALA A 1 107 ? -2.223 -35.938 -41.031 1 47.34 107 ALA A CA 1
ATOM 832 C C . ALA A 1 107 ? -2.336 -37.25 -41.781 1 47.34 107 ALA A C 1
ATOM 834 O O . ALA A 1 107 ? -2.648 -37.281 -42.969 1 47.34 107 ALA A O 1
ATOM 835 N N . ASP A 1 108 ? -1.774 -38.344 -41.094 1 45.59 108 ASP A N 1
ATOM 836 C CA . ASP A 1 108 ? -1.747 -39.531 -41.938 1 45.59 108 ASP A CA 1
ATOM 837 C C . ASP A 1 108 ? -3.146 -40.125 -42.094 1 45.59 108 ASP A C 1
ATOM 839 O O . ASP A 1 108 ? -3.332 -41.094 -42.812 1 45.59 108 ASP A O 1
ATOM 843 N N . ALA A 1 109 ? -4.121 -39.75 -41.281 1 46.66 109 ALA A N 1
ATOM 844 C CA . ALA A 1 109 ? -5.363 -40.531 -41.312 1 46.66 109 ALA A CA 1
ATOM 845 C C . ALA A 1 109 ? -6.207 -40.156 -42.531 1 46.66 109 ALA A C 1
ATOM 847 O O . ALA A 1 109 ? -7.297 -40.688 -42.719 1 46.66 109 ALA A O 1
ATOM 848 N N . ASP A 1 110 ? -5.836 -38.969 -43.125 1 42.94 110 ASP A N 1
ATOM 849 C CA . ASP A 1 110 ? -6.75 -38.656 -44.219 1 42.94 110 ASP A CA 1
ATOM 850 C C . ASP A 1 110 ? -6.508 -39.531 -45.438 1 42.94 110 ASP A C 1
ATOM 852 O O . ASP A 1 110 ? -7.035 -39.25 -46.5 1 42.94 110 ASP A O 1
ATOM 856 N N . TYR A 1 111 ? -5.375 -40.281 -45.312 1 41.25 111 TYR A N 1
ATOM 857 C CA . TYR A 1 111 ? -5.125 -40.938 -46.625 1 41.25 111 TYR A CA 1
ATOM 858 C C . TYR A 1 111 ? -6.184 -41.969 -46.938 1 41.25 111 TYR A C 1
ATOM 860 O O . TYR A 1 111 ? -6.258 -42.5 -48.031 1 41.25 111 TYR A O 1
ATOM 868 N N . PHE A 1 112 ? -6.844 -42.656 -45.906 1 34.47 112 PHE A N 1
ATOM 869 C CA . PHE A 1 112 ? -7.633 -43.75 -46.5 1 34.47 112 PHE A CA 1
ATOM 870 C C . PHE A 1 112 ? -8.883 -43.188 -47.188 1 34.47 112 PHE A C 1
ATOM 872 O O . PHE A 1 112 ? -9.469 -42.219 -46.688 1 34.47 112 PHE A O 1
ATOM 879 N N . MET B 1 1 ? -27.938 8.922 -18.984 1 27.16 1 MET B N 1
ATOM 880 C CA . MET B 1 1 ? -27.234 8.289 -17.875 1 27.16 1 MET B CA 1
ATOM 881 C C . MET B 1 1 ? -25.953 9.039 -17.547 1 27.16 1 MET B C 1
ATOM 883 O O . MET B 1 1 ? -25.203 9.43 -18.453 1 27.16 1 MET B O 1
ATOM 887 N N . PRO B 1 2 ? -25.734 9.828 -16.484 1 31.67 2 PRO B N 1
ATOM 888 C CA . PRO B 1 2 ? -24.5 10.609 -16.328 1 31.67 2 PRO B CA 1
ATOM 889 C C . PRO B 1 2 ? -23.25 9.766 -16.547 1 31.67 2 PRO B C 1
ATOM 891 O O . PRO B 1 2 ? -23.266 8.547 -16.344 1 31.67 2 PRO B O 1
ATOM 894 N N . LYS B 1 3 ? -22.406 10.055 -17.469 1 33.47 3 LYS B N 1
ATOM 895 C CA . LYS B 1 3 ? -21.156 9.344 -17.734 1 33.47 3 LYS B CA 1
ATOM 896 C C . LYS B 1 3 ? -20.484 8.898 -16.438 1 33.47 3 LYS B C 1
ATOM 898 O O . LYS B 1 3 ? -20.25 9.703 -15.547 1 33.47 3 LYS B O 1
ATOM 903 N N . LYS B 1 4 ? -20.609 7.707 -16 1 34.72 4 LYS B N 1
ATOM 904 C CA . LYS B 1 4 ? -19.812 7.141 -14.914 1 34.72 4 LYS B CA 1
ATOM 905 C C . LYS B 1 4 ? -18.359 7.59 -15 1 34.72 4 LYS B C 1
ATOM 907 O O . LYS B 1 4 ? -17.703 7.379 -16.016 1 34.72 4 LYS B O 1
ATOM 912 N N . LEU B 1 5 ? -18 8.797 -14.844 1 36.03 5 LEU B N 1
ATOM 913 C CA . LEU B 1 5 ? -16.578 9.086 -14.773 1 36.03 5 LEU B CA 1
ATOM 914 C C . LEU B 1 5 ? -15.781 7.844 -14.375 1 36.03 5 LEU B C 1
ATOM 916 O O . LEU B 1 5 ? -16.062 7.227 -13.344 1 36.03 5 LEU B O 1
ATOM 920 N N . SER B 1 6 ? -15.281 7.062 -15.258 1 36.84 6 SER B N 1
ATOM 921 C CA . SER B 1 6 ? -14.555 5.805 -15.117 1 36.84 6 SER B CA 1
ATOM 922 C C . SER B 1 6 ? -13.656 5.824 -13.883 1 36.84 6 SER B C 1
ATOM 924 O O . SER B 1 6 ? -13.031 6.844 -13.578 1 36.84 6 SER B O 1
ATOM 926 N N . ASN B 1 7 ? -13.867 5.09 -12.859 1 42.25 7 ASN B N 1
ATOM 927 C CA . ASN B 1 7 ? -13.141 4.805 -11.625 1 42.25 7 ASN B CA 1
ATOM 928 C C . ASN B 1 7 ? -11.633 4.875 -11.828 1 42.25 7 ASN B C 1
ATOM 930 O O . ASN B 1 7 ? -10.867 4.93 -10.859 1 42.25 7 ASN B O 1
ATOM 934 N N . ALA B 1 8 ? -11.148 4.473 -13.016 1 43.81 8 ALA B N 1
ATOM 935 C CA . ALA B 1 8 ? -9.727 4.438 -13.344 1 43.81 8 ALA B CA 1
ATOM 936 C C . ALA B 1 8 ? -9.109 5.828 -13.234 1 43.81 8 ALA B C 1
ATOM 938 O O . ALA B 1 8 ? -7.945 5.965 -12.852 1 43.81 8 ALA B O 1
ATOM 939 N N . ASP B 1 9 ? -9.805 6.82 -13.688 1 55.97 9 ASP B N 1
ATOM 940 C CA . ASP B 1 9 ? -9.312 8.172 -13.938 1 55.97 9 ASP B CA 1
ATOM 941 C C . ASP B 1 9 ? -9.086 8.922 -12.625 1 55.97 9 ASP B C 1
ATOM 943 O O . ASP B 1 9 ? -8.672 10.086 -12.633 1 55.97 9 ASP B O 1
ATOM 947 N N . MET B 1 10 ? -9.359 8.102 -11.547 1 78.88 10 MET B N 1
ATOM 948 C C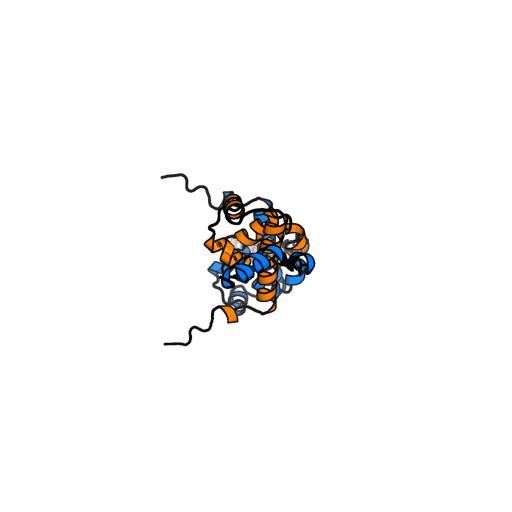A . MET B 1 10 ? -9.43 8.898 -10.328 1 78.88 10 MET B CA 1
ATOM 949 C C . MET B 1 10 ? -8.094 8.891 -9.586 1 78.88 10 MET B C 1
ATOM 951 O O . MET B 1 10 ? -7.848 9.742 -8.734 1 78.88 10 MET B O 1
ATOM 955 N N . TRP B 1 11 ? -7.203 8.047 -10.273 1 91.94 11 TRP B N 1
ATOM 956 C CA . TRP B 1 11 ? -5.957 7.996 -9.508 1 91.94 11 TRP B CA 1
ATOM 957 C C . TRP B 1 11 ? -4.793 8.539 -10.336 1 91.94 11 TRP B C 1
ATOM 959 O O . TRP B 1 11 ? -4.746 8.352 -11.555 1 91.94 11 TRP B O 1
ATOM 969 N N . PRO B 1 12 ? -3.859 9.227 -9.648 1 96.81 12 PRO B N 1
ATOM 970 C CA . PRO B 1 12 ? -2.668 9.664 -10.383 1 96.81 12 PRO B CA 1
ATOM 971 C C . PRO B 1 12 ? -1.947 8.5 -11.07 1 96.81 12 PRO B C 1
ATOM 973 O O . PRO B 1 12 ? -1.917 7.391 -10.547 1 96.81 12 PRO B O 1
ATOM 976 N N . THR B 1 13 ? -1.271 8.773 -12.195 1 97.19 13 THR B N 1
ATOM 977 C CA . THR B 1 13 ? -0.642 7.758 -13.023 1 97.19 13 THR B CA 1
ATOM 978 C C . THR B 1 13 ? 0.407 6.98 -12.234 1 97.19 13 THR B C 1
ATOM 980 O O . THR B 1 13 ? 0.496 5.758 -12.344 1 97.19 13 THR B O 1
ATOM 983 N N . LEU B 1 14 ? 1.178 7.617 -11.453 1 97.88 14 LEU B N 1
ATOM 984 C CA . LEU B 1 14 ? 2.244 6.961 -10.703 1 97.88 14 LEU B CA 1
ATOM 985 C C . LEU B 1 14 ? 1.67 5.957 -9.711 1 97.88 14 LEU B C 1
ATOM 987 O O . LEU B 1 14 ? 2.242 4.883 -9.508 1 97.88 14 LEU B O 1
ATOM 991 N N . VAL B 1 15 ? 0.575 6.312 -9.133 1 98.5 15 VAL B N 1
ATOM 992 C CA . VAL B 1 15 ? -0.073 5.414 -8.188 1 98.5 15 VAL B CA 1
ATOM 993 C C . VAL B 1 15 ? -0.576 4.168 -8.906 1 98.5 15 VAL B C 1
ATOM 995 O O . VAL B 1 15 ? -0.376 3.045 -8.438 1 98.5 15 VAL B O 1
ATOM 998 N N . GLN B 1 16 ? -1.211 4.395 -10.016 1 97.88 16 GLN B N 1
ATOM 999 C CA . GLN B 1 16 ? -1.704 3.279 -10.82 1 97.88 16 GLN B CA 1
ATOM 1000 C C . GLN B 1 16 ? -0.565 2.352 -11.234 1 97.88 16 GLN B C 1
ATOM 1002 O O . GLN B 1 16 ? -0.676 1.129 -11.109 1 97.88 16 GLN B O 1
ATOM 1007 N N . GLU B 1 17 ? 0.476 2.945 -11.703 1 97.81 17 GLU B N 1
ATOM 1008 C CA . GLU B 1 17 ? 1.628 2.172 -12.156 1 97.81 17 GLU B CA 1
ATOM 1009 C C . GLU B 1 17 ? 2.215 1.338 -11.023 1 97.81 17 GLU B C 1
ATOM 1011 O O . GLU B 1 17 ? 2.555 0.169 -11.211 1 97.81 17 GLU B O 1
ATOM 1016 N N . ARG B 1 18 ? 2.314 1.927 -9.852 1 98.69 18 ARG B N 1
ATOM 1017 C CA . ARG B 1 18 ? 2.9 1.232 -8.711 1 98.69 18 ARG B CA 1
ATOM 1018 C C . ARG B 1 18 ? 2.027 0.061 -8.273 1 98.69 18 ARG B C 1
ATOM 1020 O O . ARG B 1 18 ? 2.535 -1.019 -7.965 1 98.69 18 ARG B O 1
ATOM 1027 N N . LEU B 1 19 ? 0.736 0.277 -8.312 1 98.69 19 LEU B N 1
ATOM 1028 C CA . LEU B 1 19 ? -0.163 -0.795 -7.898 1 98.69 19 LEU B CA 1
ATOM 1029 C C . LEU B 1 19 ? -0.158 -1.931 -8.922 1 98.69 19 LEU B C 1
ATOM 1031 O O . LEU B 1 19 ? -0.23 -3.104 -8.547 1 98.69 19 LEU B O 1
ATOM 1035 N N . VAL B 1 20 ? -0.054 -1.585 -10.156 1 98.31 20 VAL B N 1
ATOM 1036 C CA . VAL B 1 20 ? 0.051 -2.605 -11.188 1 98.31 20 VAL B CA 1
ATOM 1037 C C . VAL B 1 20 ? 1.358 -3.377 -11.023 1 98.31 20 VAL B C 1
ATOM 1039 O O . VAL B 1 20 ? 1.381 -4.605 -11.148 1 98.31 20 VAL B O 1
ATOM 1042 N N . GLU B 1 21 ? 2.445 -2.709 -10.703 1 98.5 21 GLU B N 1
ATOM 1043 C CA . GLU B 1 21 ? 3.715 -3.367 -10.414 1 98.5 21 GLU B CA 1
ATOM 1044 C C . GLU B 1 21 ? 3.576 -4.344 -9.25 1 98.5 21 GLU B C 1
ATOM 1046 O O . GLU B 1 21 ? 4.059 -5.477 -9.32 1 98.5 21 GLU B O 1
ATOM 1051 N N . TRP B 1 22 ? 2.951 -3.859 -8.227 1 98.88 22 TRP B N 1
ATOM 1052 C CA . TRP B 1 22 ? 2.738 -4.727 -7.074 1 98.88 22 TRP B CA 1
ATOM 1053 C C . TRP B 1 22 ? 1.917 -5.953 -7.453 1 98.88 22 TRP B C 1
ATOM 1055 O O . TRP B 1 22 ? 2.275 -7.078 -7.105 1 98.88 22 TRP B O 1
ATOM 1065 N N . GLY B 1 23 ? 0.802 -5.703 -8.117 1 98.88 23 GLY B N 1
ATOM 1066 C CA . GLY B 1 23 ? -0.052 -6.809 -8.523 1 98.88 23 GLY B CA 1
ATOM 1067 C C . GLY B 1 23 ? 0.667 -7.832 -9.383 1 98.88 23 GLY B C 1
ATOM 1068 O O . GLY B 1 23 ? 0.573 -9.031 -9.133 1 98.88 23 GLY B O 1
ATOM 1069 N N . ARG B 1 24 ? 1.364 -7.367 -10.352 1 98.5 24 ARG B N 1
ATOM 1070 C CA . ARG B 1 24 ? 2.125 -8.258 -11.227 1 98.5 24 ARG B CA 1
ATOM 1071 C C . ARG B 1 24 ? 3.211 -8.992 -10.445 1 98.5 24 ARG B C 1
ATOM 1073 O O . ARG B 1 24 ? 3.467 -10.172 -10.688 1 98.5 24 ARG B O 1
ATOM 1080 N N . CYS B 1 25 ? 3.877 -8.328 -9.539 1 98.75 25 CYS B N 1
ATOM 1081 C CA . CYS B 1 25 ? 4.879 -8.945 -8.68 1 98.75 25 CYS B CA 1
ATOM 1082 C C . CYS B 1 25 ? 4.273 -10.094 -7.883 1 98.75 25 CYS B C 1
ATOM 1084 O O . CYS B 1 25 ? 4.859 -11.18 -7.801 1 98.75 25 CYS B O 1
ATOM 1086 N N . VAL B 1 26 ? 3.119 -9.836 -7.344 1 98.81 26 VAL B N 1
ATOM 1087 C CA . VAL B 1 26 ? 2.441 -10.875 -6.574 1 98.81 26 VAL B CA 1
ATOM 1088 C C . VAL B 1 26 ? 2.16 -12.078 -7.469 1 98.81 26 VAL B C 1
ATOM 1090 O O . VAL B 1 26 ? 2.428 -13.219 -7.082 1 98.81 26 VAL B O 1
ATOM 1093 N N . ASN B 1 27 ? 1.669 -11.789 -8.656 1 98.62 27 ASN B N 1
ATOM 1094 C CA . ASN B 1 27 ? 1.374 -12.859 -9.602 1 98.62 27 ASN B CA 1
ATOM 1095 C C . ASN B 1 27 ? 2.633 -13.633 -9.977 1 98.62 27 ASN B C 1
ATOM 1097 O O . ASN B 1 27 ? 2.668 -14.859 -9.875 1 98.62 27 ASN B O 1
ATOM 1101 N N . VAL B 1 28 ? 3.658 -12.969 -10.375 1 98 28 VAL B N 1
ATOM 1102 C CA . VAL B 1 28 ? 4.902 -13.555 -10.852 1 98 28 VAL B CA 1
ATOM 1103 C C . VAL B 1 28 ? 5.574 -14.336 -9.727 1 98 28 VAL B C 1
ATOM 1105 O O . VAL B 1 28 ? 5.996 -15.477 -9.922 1 98 28 VAL B O 1
ATOM 1108 N N . GLN B 1 29 ? 5.688 -13.797 -8.547 1 98.12 29 GLN B N 1
ATOM 1109 C CA . GLN B 1 29 ? 6.352 -14.453 -7.418 1 98.12 29 GLN B CA 1
ATOM 1110 C C . GLN B 1 29 ? 5.559 -15.664 -6.941 1 98.12 29 GLN B C 1
ATOM 1112 O O . GLN B 1 29 ? 6.141 -16.672 -6.547 1 98.12 29 GLN B O 1
ATOM 1117 N N . ARG B 1 30 ? 4.223 -15.461 -6.934 1 97.88 30 ARG B N 1
ATOM 1118 C CA . ARG B 1 30 ? 3.391 -16.609 -6.574 1 97.88 30 ARG B CA 1
ATOM 1119 C C . ARG B 1 30 ? 3.676 -17.797 -7.48 1 97.88 30 ARG B C 1
ATOM 1121 O O . ARG B 1 30 ? 3.887 -18.906 -6.996 1 97.88 30 ARG B O 1
ATOM 1128 N N . LEU B 1 31 ? 3.711 -17.562 -8.742 1 96.94 31 LEU B N 1
ATOM 1129 C CA . LEU B 1 31 ? 3.936 -18.609 -9.734 1 96.94 31 LEU B CA 1
ATOM 1130 C C . LEU B 1 31 ? 5.359 -19.156 -9.633 1 96.94 31 LEU B C 1
ATOM 1132 O O . LEU B 1 31 ? 5.566 -20.359 -9.695 1 96.94 31 LEU B O 1
ATOM 1136 N N . GLN B 1 32 ? 6.309 -18.359 -9.477 1 95.75 32 GLN B N 1
ATOM 1137 C CA . GLN B 1 32 ? 7.703 -18.781 -9.352 1 95.75 32 GLN B CA 1
ATOM 1138 C C . GLN B 1 32 ? 7.906 -19.688 -8.141 1 95.75 32 GLN B C 1
ATOM 1140 O O . GLN B 1 32 ? 8.727 -20.594 -8.172 1 95.75 32 GLN B O 1
ATOM 1145 N N . GLN B 1 33 ? 7.109 -19.5 -7.16 1 96.81 33 GLN B N 1
ATOM 1146 C CA . GLN B 1 33 ? 7.223 -20.266 -5.926 1 96.81 33 GLN B CA 1
ATOM 1147 C C . GLN B 1 33 ? 6.277 -21.469 -5.934 1 96.81 33 GLN B C 1
ATOM 1149 O O . GLN B 1 33 ? 6.137 -22.156 -4.926 1 96.81 33 GLN B O 1
ATOM 1154 N N . ARG B 1 34 ? 5.555 -21.594 -7.004 1 97.38 34 ARG B N 1
ATOM 1155 C CA . ARG B 1 34 ? 4.656 -22.719 -7.234 1 97.38 34 ARG B CA 1
ATOM 1156 C C . ARG B 1 34 ? 3.516 -22.719 -6.219 1 97.38 34 ARG B C 1
ATOM 1158 O O . ARG B 1 34 ? 3.115 -23.781 -5.73 1 97.38 34 ARG B O 1
ATOM 1165 N N . ILE B 1 35 ? 3.115 -21.625 -5.863 1 97.81 35 ILE B N 1
ATOM 1166 C CA . ILE B 1 35 ? 1.956 -21.453 -4.996 1 97.81 35 ILE B CA 1
ATOM 1167 C C . ILE B 1 35 ? 0.708 -21.203 -5.84 1 97.81 35 ILE B C 1
ATOM 1169 O O . ILE B 1 35 ? 0.704 -20.344 -6.723 1 97.81 35 ILE B O 1
ATOM 1173 N N . THR B 1 36 ? -0.293 -21.984 -5.566 1 98.19 36 THR B N 1
ATOM 1174 C CA . THR B 1 36 ? -1.534 -21.781 -6.305 1 98.19 36 THR B CA 1
ATOM 1175 C C . THR B 1 36 ? -2.289 -20.562 -5.777 1 98.19 36 THR B C 1
ATOM 1177 O O . THR B 1 36 ? -2.033 -20.109 -4.66 1 98.19 36 THR B O 1
ATOM 1180 N N . ALA B 1 37 ? -3.178 -20.109 -6.578 1 98.5 37 ALA B N 1
ATOM 1181 C CA . ALA B 1 37 ? -4.023 -19 -6.125 1 98.5 37 ALA B CA 1
ATOM 1182 C C . ALA B 1 37 ? -4.812 -19.391 -4.879 1 98.5 37 ALA B C 1
ATOM 1184 O O . ALA B 1 37 ? -4.895 -18.625 -3.922 1 98.5 37 ALA B O 1
ATOM 1185 N N . ALA B 1 38 ? -5.359 -20.578 -4.879 1 98.31 38 ALA B N 1
ATOM 1186 C CA . ALA B 1 38 ? -6.145 -21.078 -3.754 1 98.31 38 ALA B CA 1
ATOM 1187 C C . ALA B 1 38 ? -5.312 -21.109 -2.477 1 98.31 38 ALA B C 1
ATOM 1189 O O . ALA B 1 38 ? -5.773 -20.703 -1.412 1 98.31 38 ALA B O 1
ATOM 1190 N N . ASP B 1 39 ? -4.141 -21.594 -2.613 1 98.38 39 ASP B N 1
ATOM 1191 C CA . ASP B 1 39 ? -3.248 -21.672 -1.46 1 98.38 39 ASP B CA 1
ATOM 1192 C C . ASP B 1 39 ? -2.883 -20.297 -0.938 1 98.38 39 ASP B C 1
ATOM 1194 O O . ASP B 1 39 ? -2.859 -20.062 0.273 1 98.38 39 ASP B O 1
ATOM 1198 N N . LEU B 1 40 ? -2.584 -19.406 -1.83 1 98.5 40 LEU B N 1
ATOM 1199 C CA . LEU B 1 40 ? -2.258 -18.047 -1.395 1 98.5 40 LEU B CA 1
ATOM 1200 C C . LEU B 1 40 ? -3.457 -17.391 -0.717 1 98.5 40 LEU B C 1
ATOM 1202 O O . LEU B 1 40 ? -3.307 -16.734 0.313 1 98.5 40 LEU B O 1
ATOM 1206 N N . CYS B 1 41 ? -4.594 -17.531 -1.258 1 98.5 41 CYS B N 1
ATOM 1207 C CA . CYS B 1 41 ? -5.816 -16.984 -0.673 1 98.5 41 CYS B CA 1
ATOM 1208 C C . CYS B 1 41 ? -6.016 -17.5 0.748 1 98.5 41 CYS B C 1
ATOM 1210 O O . CYS B 1 41 ? -6.363 -16.734 1.647 1 98.5 41 CYS B O 1
ATOM 1212 N N . ARG B 1 42 ? -5.793 -18.734 0.947 1 97.88 42 ARG B N 1
ATOM 1213 C CA . ARG B 1 42 ? -5.914 -19.328 2.271 1 97.88 42 ARG B CA 1
ATOM 1214 C C . ARG B 1 42 ? -4.91 -18.719 3.244 1 97.88 42 ARG B C 1
ATOM 1216 O O . ARG B 1 42 ? -5.258 -18.406 4.379 1 97.88 42 ARG B O 1
ATOM 1223 N N . ARG B 1 43 ? -3.73 -18.547 2.799 1 97.19 43 ARG B N 1
ATOM 1224 C CA . ARG B 1 43 ? -2.68 -17.984 3.639 1 97.19 43 ARG B CA 1
ATOM 1225 C C . ARG B 1 43 ? -2.992 -16.531 4.004 1 97.19 43 ARG B C 1
ATOM 1227 O O . ARG B 1 43 ? -2.695 -16.094 5.113 1 97.19 43 ARG B O 1
ATOM 1234 N N . LEU B 1 44 ? -3.592 -15.883 3.1 1 97.56 44 LEU B N 1
ATOM 1235 C CA . LEU B 1 44 ? -3.838 -14.453 3.266 1 97.56 44 LEU B CA 1
ATOM 1236 C C . LEU B 1 44 ? -5.172 -14.211 3.959 1 97.56 44 LEU B C 1
ATOM 1238 O O . LEU B 1 44 ? -5.43 -13.109 4.453 1 97.56 44 LEU B O 1
ATOM 1242 N N . GLY B 1 45 ? -6.035 -15.141 3.859 1 97.06 45 GLY B N 1
ATOM 1243 C CA . GLY B 1 45 ? -7.383 -14.961 4.375 1 97.06 45 GLY B CA 1
ATOM 1244 C C . GLY B 1 45 ? -8.25 -14.078 3.488 1 97.06 45 GLY B C 1
ATOM 1245 O O . GLY B 1 45 ? -9.039 -13.273 3.982 1 97.06 45 GLY B O 1
ATOM 1246 N N . ILE B 1 46 ? -8.07 -14.227 2.189 1 97.69 46 ILE B N 1
ATOM 1247 C CA . ILE B 1 46 ? -8.859 -13.438 1.254 1 97.69 46 ILE B CA 1
ATOM 1248 C C . ILE B 1 46 ? -9.492 -14.359 0.211 1 97.69 46 ILE B C 1
ATOM 1250 O O . ILE B 1 46 ? -9.102 -15.523 0.082 1 97.69 46 ILE B O 1
ATOM 1254 N N . SER B 1 47 ? -10.461 -13.781 -0.511 1 98.44 47 SER B N 1
ATOM 1255 C CA . SER B 1 47 ? -11.125 -14.555 -1.559 1 98.44 47 SER B CA 1
ATOM 1256 C C . SER B 1 47 ? -10.32 -14.539 -2.852 1 98.44 47 SER B C 1
ATOM 1258 O O . SER B 1 47 ? -9.469 -13.664 -3.051 1 98.44 47 SER B O 1
ATOM 1260 N N . GLU B 1 48 ? -10.672 -15.492 -3.752 1 98.19 48 GLU B N 1
ATOM 1261 C CA . GLU B 1 48 ? -10.055 -15.508 -5.074 1 98.19 48 GLU B CA 1
ATOM 1262 C C . GLU B 1 48 ? -10.398 -14.242 -5.859 1 98.19 48 GLU B C 1
ATOM 1264 O O . GLU B 1 48 ? -9.586 -13.75 -6.648 1 98.19 48 GLU B O 1
ATOM 1269 N N . ALA B 1 49 ? -11.594 -13.805 -5.656 1 98.62 49 ALA B N 1
ATOM 1270 C CA . ALA B 1 49 ? -11.992 -12.562 -6.312 1 98.62 49 ALA B CA 1
ATOM 1271 C C . ALA B 1 49 ? -11.109 -11.398 -5.863 1 98.62 49 ALA B C 1
ATOM 1273 O O . ALA B 1 49 ? -10.688 -10.578 -6.688 1 98.62 49 ALA B O 1
ATOM 1274 N N . THR B 1 50 ? -10.828 -11.273 -4.57 1 98.69 50 THR B N 1
ATOM 1275 C CA . THR B 1 50 ? -9.961 -10.227 -4.039 1 98.69 50 THR B CA 1
ATOM 1276 C C . THR B 1 50 ? -8.547 -10.375 -4.586 1 98.69 50 THR B C 1
ATOM 1278 O O . THR B 1 50 ? -7.91 -9.383 -4.961 1 98.69 50 THR B O 1
ATOM 1281 N N . LEU B 1 51 ? -8.07 -11.602 -4.637 1 98.88 51 LEU B N 1
ATOM 1282 C CA . LEU B 1 51 ? -6.73 -11.828 -5.172 1 98.88 51 LEU B CA 1
ATOM 1283 C C . LEU B 1 51 ? -6.648 -11.383 -6.629 1 98.88 51 LEU B C 1
ATOM 1285 O O . LEU B 1 51 ? -5.66 -10.773 -7.043 1 98.88 51 LEU B O 1
ATOM 1289 N N . ARG B 1 52 ? -7.648 -11.727 -7.395 1 98.81 52 ARG B N 1
ATOM 1290 C CA . ARG B 1 52 ? -7.668 -11.336 -8.797 1 98.81 52 ARG B CA 1
ATOM 1291 C C . ARG B 1 52 ? -7.59 -9.82 -8.945 1 98.81 52 ARG B C 1
ATOM 1293 O O . ARG B 1 52 ? -6.812 -9.312 -9.758 1 98.81 52 ARG B O 1
ATOM 1300 N N . ARG B 1 53 ? -8.375 -9.148 -8.164 1 98.88 53 ARG B N 1
ATOM 1301 C CA . ARG B 1 53 ? -8.352 -7.688 -8.172 1 98.88 53 ARG B CA 1
ATOM 1302 C C . ARG B 1 53 ? -6.988 -7.152 -7.758 1 98.88 53 ARG B C 1
ATOM 1304 O O . ARG B 1 53 ? -6.457 -6.238 -8.391 1 98.88 53 ARG B O 1
ATOM 1311 N N . LEU B 1 54 ? -6.457 -7.703 -6.777 1 98.81 54 LEU B N 1
ATOM 1312 C CA . LEU B 1 54 ? -5.145 -7.328 -6.262 1 98.81 54 LEU B CA 1
ATOM 1313 C C . LEU B 1 54 ? -4.066 -7.527 -7.32 1 98.81 54 LEU B C 1
ATOM 1315 O O . LEU B 1 54 ? -3.262 -6.629 -7.57 1 98.81 54 LEU B O 1
ATOM 1319 N N . GLU B 1 55 ? -4.121 -8.719 -7.938 1 98.69 55 GLU B N 1
ATOM 1320 C CA . GLU B 1 55 ? -3.078 -9.047 -8.906 1 98.69 55 GLU B CA 1
ATOM 1321 C C . GLU B 1 55 ? -3.176 -8.164 -10.148 1 98.69 55 GLU B C 1
ATOM 1323 O O . GLU B 1 55 ? -2.234 -8.094 -10.938 1 98.69 55 GLU B O 1
ATOM 1328 N N . ARG B 1 56 ? -4.309 -7.5 -10.305 1 98.38 56 ARG B N 1
ATOM 1329 C CA . ARG B 1 56 ? -4.5 -6.578 -11.422 1 98.38 56 ARG B CA 1
ATOM 1330 C C . ARG B 1 56 ? -4.188 -5.145 -11.008 1 98.38 56 ARG B C 1
ATOM 1332 O O . ARG B 1 56 ? -4.324 -4.219 -11.805 1 98.38 56 ARG B O 1
ATOM 1339 N N . GLY B 1 57 ? -3.859 -4.934 -9.805 1 98.69 57 GLY B N 1
ATOM 1340 C CA . GLY B 1 57 ? -3.475 -3.609 -9.344 1 98.69 57 GLY B CA 1
ATOM 1341 C C . GLY B 1 57 ? -4.66 -2.742 -8.961 1 98.69 57 GLY B C 1
ATOM 1342 O O . GLY B 1 57 ? -4.602 -1.517 -9.078 1 98.69 57 GLY B O 1
ATOM 1343 N N . ASP B 1 58 ? -5.742 -3.258 -8.469 1 98.5 58 ASP B N 1
ATOM 1344 C CA . ASP B 1 58 ? -6.949 -2.516 -8.117 1 98.5 58 ASP B CA 1
ATOM 1345 C C . ASP B 1 58 ? -6.719 -1.639 -6.891 1 98.5 58 ASP B C 1
ATOM 1347 O O . ASP B 1 58 ? -6.426 -2.146 -5.805 1 98.5 58 ASP B O 1
ATOM 1351 N N . PRO B 1 59 ? -6.984 -0.378 -7.027 1 98.31 59 PRO B N 1
ATOM 1352 C CA . PRO B 1 59 ? -6.707 0.54 -5.918 1 98.31 59 PRO B CA 1
ATOM 1353 C C . PRO B 1 59 ? -7.707 0.4 -4.773 1 98.31 59 PRO B C 1
ATOM 1355 O O . PRO B 1 59 ? -7.449 0.874 -3.662 1 98.31 59 PRO B O 1
ATOM 1358 N N . GLY B 1 60 ? -8.805 -0.18 -4.996 1 97.75 60 GLY B N 1
ATOM 1359 C CA . GLY B 1 60 ? -9.836 -0.317 -3.984 1 97.75 60 GLY B CA 1
ATOM 1360 C C . GLY B 1 60 ? -9.594 -1.477 -3.037 1 97.75 60 GLY B C 1
ATOM 1361 O O . GLY B 1 60 ? -10.227 -1.568 -1.983 1 97.75 60 GLY B O 1
ATOM 1362 N N . VAL B 1 61 ? -8.695 -2.348 -3.438 1 98.56 61 VAL B N 1
ATOM 1363 C CA . VAL B 1 61 ? -8.305 -3.422 -2.525 1 98.56 61 VAL B CA 1
ATOM 1364 C C . VAL B 1 61 ? -7.578 -2.838 -1.319 1 98.56 61 VAL B C 1
ATOM 1366 O O . VAL B 1 61 ? -6.754 -1.931 -1.463 1 98.56 61 VAL B O 1
ATOM 1369 N N . GLY B 1 62 ? -7.812 -3.379 -0.127 1 98.56 62 GLY B N 1
ATOM 1370 C CA . GLY B 1 62 ? -7.223 -2.881 1.105 1 98.56 62 GLY B CA 1
ATOM 1371 C C . GLY B 1 62 ? -5.703 -2.918 1.098 1 98.56 62 GLY B C 1
ATOM 1372 O O . GLY B 1 62 ? -5.105 -3.861 0.579 1 98.56 62 GLY B O 1
ATOM 1373 N N . ALA B 1 63 ? -5.16 -1.919 1.676 1 98.75 63 ALA B N 1
ATOM 1374 C CA . ALA B 1 63 ? -3.703 -1.852 1.776 1 98.75 63 ALA B CA 1
ATOM 1375 C C . ALA B 1 63 ? -3.15 -3.053 2.539 1 98.75 63 ALA B C 1
ATOM 1377 O O . ALA B 1 63 ? -2.078 -3.566 2.209 1 98.75 63 ALA B O 1
ATOM 1378 N N . GLY B 1 64 ? -3.857 -3.516 3.496 1 98.69 64 GLY B N 1
ATOM 1379 C CA . GLY B 1 64 ? -3.443 -4.688 4.254 1 98.69 64 GLY B CA 1
ATOM 1380 C C . GLY B 1 64 ? -3.273 -5.926 3.396 1 98.69 64 GLY B C 1
ATOM 1381 O O . GLY B 1 64 ? -2.318 -6.684 3.572 1 98.69 64 GLY B O 1
ATOM 1382 N N . ALA B 1 65 ? -4.16 -6.137 2.484 1 98.75 65 ALA B N 1
ATOM 1383 C CA . ALA B 1 65 ? -4.098 -7.309 1.612 1 98.75 65 ALA B CA 1
ATOM 1384 C C . ALA B 1 65 ? -2.867 -7.258 0.711 1 98.75 65 ALA B C 1
ATOM 1386 O O . ALA B 1 65 ? -2.166 -8.258 0.548 1 98.75 65 ALA B O 1
ATOM 1387 N N . TYR B 1 66 ? -2.666 -6.09 0.144 1 98.88 66 TYR B N 1
ATOM 1388 C CA . TYR B 1 66 ? -1.489 -5.934 -0.702 1 98.88 66 TYR B CA 1
ATOM 1389 C C . TYR B 1 66 ? -0.212 -6.207 0.083 1 98.88 66 TYR B C 1
ATOM 1391 O O . TYR B 1 66 ? 0.626 -7.004 -0.341 1 98.88 66 TYR B O 1
ATOM 1399 N N . LEU B 1 67 ? -0.079 -5.539 1.238 1 98.88 67 LEU B N 1
ATOM 1400 C CA . LEU B 1 67 ? 1.146 -5.656 2.021 1 98.88 67 LEU B CA 1
ATOM 1401 C C . LEU B 1 67 ? 1.325 -7.082 2.535 1 98.88 67 LEU B C 1
ATOM 1403 O O . LEU B 1 67 ? 2.447 -7.59 2.584 1 98.88 67 LEU B O 1
ATOM 1407 N N . ASN B 1 68 ? 0.287 -7.707 2.871 1 98.81 68 ASN B N 1
ATOM 1408 C CA . ASN B 1 68 ? 0.374 -9.086 3.34 1 98.81 68 ASN B CA 1
ATOM 1409 C C . ASN B 1 68 ? 0.805 -10.031 2.221 1 98.81 68 ASN B C 1
ATOM 1411 O O . ASN B 1 68 ? 1.606 -10.938 2.445 1 98.81 68 ASN B O 1
ATOM 1415 N N . ALA B 1 69 ? 0.257 -9.828 1.047 1 98.88 69 ALA B N 1
ATOM 1416 C CA . ALA B 1 69 ? 0.663 -10.656 -0.09 1 98.88 69 ALA B CA 1
ATOM 1417 C C . ALA B 1 69 ? 2.15 -10.484 -0.383 1 98.88 69 ALA B C 1
ATOM 1419 O O . ALA B 1 69 ? 2.867 -11.477 -0.569 1 98.88 69 ALA B O 1
ATOM 1420 N N . LEU B 1 70 ? 2.549 -9.273 -0.387 1 98.88 70 LEU B N 1
ATOM 1421 C CA . LEU B 1 70 ? 3.955 -8.984 -0.649 1 98.88 70 LEU B CA 1
ATOM 1422 C C . LEU B 1 70 ? 4.848 -9.594 0.423 1 98.88 70 LEU B C 1
ATOM 1424 O O . LEU B 1 70 ? 5.898 -10.156 0.112 1 98.88 70 LEU B O 1
ATOM 1428 N N . LEU B 1 71 ? 4.43 -9.484 1.644 1 98.81 71 LEU B N 1
ATOM 1429 C CA . LEU B 1 71 ? 5.164 -10.078 2.752 1 98.81 71 LEU B CA 1
ATOM 1430 C C . LEU B 1 71 ? 5.215 -11.602 2.619 1 98.81 71 LEU B C 1
ATOM 1432 O O . LEU B 1 71 ? 6.289 -12.203 2.711 1 98.81 71 LEU B O 1
ATOM 1436 N N . THR B 1 72 ? 4.082 -12.188 2.363 1 98.69 72 THR B N 1
ATOM 1437 C CA . THR B 1 72 ? 3.959 -13.641 2.279 1 98.69 72 THR B CA 1
ATOM 1438 C C . THR B 1 72 ? 4.859 -14.195 1.179 1 98.69 72 THR B C 1
ATOM 1440 O O . THR B 1 72 ? 5.414 -15.281 1.316 1 98.69 72 THR B O 1
ATOM 1443 N N . LEU B 1 73 ? 5.062 -13.445 0.175 1 98.62 73 LEU B N 1
ATOM 1444 C CA . LEU B 1 73 ? 5.816 -13.906 -0.984 1 98.62 73 LEU B CA 1
ATOM 1445 C C . LEU B 1 73 ? 7.258 -13.406 -0.935 1 98.62 73 LEU B C 1
ATOM 1447 O O . LEU B 1 73 ? 8 -13.539 -1.91 1 98.62 73 LEU B O 1
ATOM 1451 N N . GLY B 1 74 ? 7.637 -12.719 0.151 1 98.38 74 GLY B N 1
ATOM 1452 C CA . GLY B 1 74 ? 9.023 -12.336 0.387 1 98.38 74 GLY B CA 1
ATOM 1453 C C . GLY B 1 74 ? 9.406 -11.047 -0.301 1 98.38 74 GLY B C 1
ATOM 1454 O O . GLY B 1 74 ? 10.586 -10.82 -0.594 1 98.38 74 GLY B O 1
ATOM 1455 N N . MET B 1 75 ? 8.477 -10.18 -0.556 1 98.5 75 MET B N 1
ATOM 1456 C CA . MET B 1 75 ? 8.742 -8.984 -1.355 1 98.5 75 MET B CA 1
ATOM 1457 C C . MET B 1 75 ? 8.562 -7.723 -0.526 1 98.5 75 MET B C 1
ATOM 1459 O O . MET B 1 75 ? 8.633 -6.613 -1.056 1 98.5 75 MET B O 1
ATOM 1463 N N . ALA B 1 76 ? 8.32 -7.801 0.764 1 98.5 76 ALA B N 1
ATOM 1464 C CA . ALA B 1 76 ? 7.988 -6.664 1.621 1 98.5 76 ALA B CA 1
ATOM 1465 C C . ALA B 1 76 ? 9.117 -5.641 1.633 1 98.5 76 ALA B C 1
ATOM 1467 O O . ALA B 1 76 ? 8.875 -4.441 1.477 1 98.5 76 ALA B O 1
ATOM 1468 N N . ASP B 1 77 ? 10.352 -6.031 1.735 1 97.69 77 ASP B N 1
ATOM 1469 C CA . ASP B 1 77 ? 11.484 -5.117 1.856 1 97.69 77 ASP B CA 1
ATOM 1470 C C . ASP B 1 77 ? 11.664 -4.297 0.58 1 97.69 77 ASP B C 1
ATOM 1472 O O . ASP B 1 77 ? 12 -3.111 0.64 1 97.69 77 ASP B O 1
ATOM 1476 N N . GLU B 1 78 ? 11.477 -4.93 -0.561 1 97.94 78 GLU B N 1
ATOM 1477 C CA . GLU B 1 78 ? 11.641 -4.258 -1.846 1 97.94 78 GLU B CA 1
ATOM 1478 C C . GLU B 1 78 ? 10.484 -3.307 -2.125 1 97.94 78 GLU B C 1
ATOM 1480 O O . GLU B 1 78 ? 10.688 -2.209 -2.646 1 97.94 78 GLU B O 1
ATOM 1485 N N . ALA B 1 79 ? 9.352 -3.734 -1.714 1 98.69 79 ALA B N 1
ATOM 1486 C CA . ALA B 1 79 ? 8.156 -3.006 -2.143 1 98.69 79 ALA B CA 1
ATOM 1487 C C . ALA B 1 79 ? 7.746 -1.967 -1.104 1 98.69 79 ALA B C 1
ATOM 1489 O O . ALA B 1 79 ? 7.254 -0.893 -1.453 1 98.69 79 ALA B O 1
ATOM 1490 N N . THR B 1 80 ? 7.875 -2.312 0.149 1 98.69 80 THR B N 1
ATOM 1491 C CA . THR B 1 80 ? 7.398 -1.455 1.229 1 98.69 80 THR B CA 1
ATOM 1492 C C . THR B 1 80 ? 8.438 -1.353 2.34 1 98.69 80 THR B C 1
ATOM 1494 O O . THR B 1 80 ? 8.188 -1.755 3.477 1 98.69 80 THR B O 1
ATOM 1497 N N . PRO B 1 81 ? 9.539 -0.775 2.051 1 98.62 81 PRO B N 1
ATOM 1498 C CA . PRO B 1 81 ? 10.586 -0.678 3.066 1 98.62 81 PRO B CA 1
ATOM 1499 C C . PRO B 1 81 ? 10.164 0.149 4.277 1 98.62 81 PRO B C 1
ATOM 1501 O O . PRO B 1 81 ? 9.25 0.966 4.18 1 98.62 81 PRO B O 1
ATOM 1504 N N . ALA B 1 82 ? 10.797 -0.117 5.344 1 97.94 82 ALA B N 1
ATOM 1505 C CA . ALA B 1 82 ? 10.57 0.701 6.531 1 97.94 82 ALA B CA 1
ATOM 1506 C C . ALA B 1 82 ? 10.922 2.162 6.27 1 97.94 82 ALA B C 1
ATOM 1508 O O . ALA B 1 82 ? 11.883 2.457 5.555 1 97.94 82 ALA B O 1
ATOM 1509 N N . LEU B 1 83 ? 10.219 2.984 6.879 1 97.69 83 LEU B N 1
ATOM 1510 C CA . LEU B 1 83 ? 10.5 4.414 6.789 1 97.69 83 LEU B CA 1
ATOM 1511 C C . LEU B 1 83 ? 11.438 4.855 7.906 1 97.69 83 LEU B C 1
ATOM 1513 O O . LEU B 1 83 ? 11.328 4.379 9.039 1 97.69 83 LEU B O 1
ATOM 1517 N N . LYS B 1 84 ? 12.25 5.816 7.559 1 96.25 84 LYS B N 1
ATOM 1518 C CA . LYS B 1 84 ? 13.078 6.41 8.602 1 96.25 84 LYS B CA 1
ATOM 1519 C C . LYS B 1 84 ? 12.219 7.066 9.68 1 96.25 84 LYS B C 1
ATOM 1521 O O . LYS B 1 84 ? 11.25 7.758 9.375 1 96.25 84 LYS B O 1
ATOM 1526 N N . PRO B 1 85 ? 12.586 6.883 10.875 1 95.25 85 PRO B N 1
ATOM 1527 C CA . PRO B 1 85 ? 11.758 7.375 11.977 1 95.25 85 PRO B CA 1
ATOM 1528 C C . PRO B 1 85 ? 11.508 8.875 11.906 1 95.25 85 PRO B C 1
ATOM 1530 O O . PRO B 1 85 ? 10.438 9.352 12.305 1 95.25 85 PRO B O 1
ATOM 1533 N N . GLU B 1 86 ? 12.414 9.625 11.383 1 93.88 86 GLU B N 1
ATOM 1534 C CA . GLU B 1 86 ? 12.281 11.078 11.328 1 93.88 86 GLU B CA 1
ATOM 1535 C C . GLU B 1 86 ? 11.117 11.492 10.438 1 93.88 86 GLU B C 1
ATOM 1537 O O . GLU B 1 86 ? 10.617 12.617 10.547 1 93.88 86 GLU B O 1
ATOM 1542 N N . LEU B 1 87 ? 10.695 10.508 9.664 1 94.44 87 LEU B N 1
ATOM 1543 C CA . LEU B 1 87 ? 9.656 10.844 8.695 1 94.44 87 LEU B CA 1
ATOM 1544 C C . LEU B 1 87 ? 8.266 10.641 9.289 1 94.44 87 LEU B C 1
ATOM 1546 O O . LEU B 1 87 ? 7.273 11.117 8.734 1 94.44 87 LEU B O 1
ATOM 1550 N N . TRP B 1 88 ? 8.203 9.977 10.422 1 89.38 88 TRP B N 1
ATOM 1551 C CA . TRP B 1 88 ? 6.867 9.68 10.938 1 89.38 88 TRP B CA 1
ATOM 1552 C C . TRP B 1 88 ? 6.773 9.992 12.43 1 89.38 88 TRP B C 1
ATOM 1554 O O . TRP B 1 88 ? 5.703 9.867 13.031 1 89.38 88 TRP B O 1
ATOM 1564 N N . ARG B 1 89 ? 7.875 10.273 12.992 1 85.94 89 ARG B N 1
ATOM 1565 C CA . ARG B 1 89 ? 7.848 10.688 14.391 1 85.94 89 ARG B CA 1
ATOM 1566 C C . ARG B 1 89 ? 7.586 12.18 14.516 1 85.94 89 ARG B C 1
ATOM 1568 O O . ARG B 1 89 ? 8.148 12.984 13.766 1 85.94 89 ARG B O 1
ATOM 1575 N N . LYS B 1 90 ? 6.566 12.422 15.289 1 77.12 90 LYS B N 1
ATOM 1576 C CA . LYS B 1 90 ? 6.25 13.828 15.539 1 77.12 90 LYS B CA 1
ATOM 1577 C C . LYS B 1 90 ? 7.434 14.555 16.172 1 77.12 90 LYS B C 1
ATOM 1579 O O . LYS B 1 90 ? 8.133 13.992 17.016 1 77.12 90 LYS B O 1
ATOM 1584 N N . ALA B 1 91 ? 7.863 15.602 15.445 1 63.56 91 ALA B N 1
ATOM 1585 C CA . ALA B 1 91 ? 8.867 16.422 16.125 1 63.56 91 ALA B CA 1
ATOM 1586 C C . ALA B 1 91 ? 8.414 16.781 17.531 1 63.56 91 ALA B C 1
ATOM 1588 O O . ALA B 1 91 ? 7.223 16.969 17.781 1 63.56 91 ALA B O 1
ATOM 1589 N N . PRO B 1 92 ? 9.203 16.328 18.469 1 57.12 92 PRO B N 1
ATOM 1590 C CA . PRO B 1 92 ? 8.812 16.781 19.797 1 57.12 92 PRO B CA 1
ATOM 1591 C C . PRO B 1 92 ? 8.258 18.203 19.797 1 57.12 92 PRO B C 1
ATOM 1593 O O . PRO B 1 92 ? 8.875 19.109 19.234 1 57.12 92 PRO B O 1
ATOM 1596 N N . GLY B 1 93 ? 7.156 18.297 19.25 1 51.69 93 GLY B N 1
ATOM 1597 C CA . GLY B 1 93 ? 6.598 19.641 19.328 1 51.69 93 GLY B CA 1
ATOM 1598 C C . GLY B 1 93 ? 7.129 20.438 20.5 1 51.69 93 GLY B C 1
ATOM 1599 O O . GLY B 1 93 ? 7.477 19.859 21.531 1 51.69 93 GLY B O 1
ATOM 1600 N N . ARG B 1 94 ? 7.891 21.453 20.203 1 48.53 94 ARG B N 1
ATOM 1601 C CA . ARG B 1 94 ? 8.125 22.391 21.312 1 48.53 94 ARG B CA 1
ATOM 1602 C C . ARG B 1 94 ? 6.836 22.656 22.078 1 48.53 94 ARG B C 1
ATOM 1604 O O . ARG B 1 94 ? 5.891 23.234 21.531 1 48.53 94 ARG B O 1
ATOM 1611 N N . ARG B 1 95 ? 6.379 21.688 22.906 1 49.22 95 ARG B N 1
ATOM 1612 C CA . ARG B 1 95 ? 5.312 22.125 23.797 1 49.22 95 ARG B CA 1
ATOM 1613 C C . ARG B 1 95 ? 5.352 23.641 23.984 1 49.22 95 ARG B C 1
ATOM 1615 O O . ARG B 1 95 ? 6.355 24.188 24.453 1 49.22 95 ARG B O 1
ATOM 1622 N N . VAL B 1 96 ? 4.742 24.344 23.062 1 46.56 96 VAL B N 1
ATOM 1623 C CA . VAL B 1 96 ? 4.582 25.75 23.422 1 46.56 96 VAL B CA 1
ATOM 1624 C C . VAL B 1 96 ? 4.281 25.859 24.922 1 46.56 96 VAL B C 1
ATOM 1626 O O . VAL B 1 96 ? 3.275 25.328 25.391 1 46.56 96 VAL B O 1
ATOM 1629 N N . ARG B 1 97 ? 5.211 25.953 25.797 1 50.91 97 ARG B N 1
ATOM 1630 C CA . ARG B 1 97 ? 4.977 26.266 27.203 1 50.91 97 ARG B CA 1
ATOM 1631 C C . ARG B 1 97 ? 3.982 27.422 27.344 1 50.91 97 ARG B C 1
ATOM 1633 O O . ARG B 1 97 ? 4.125 28.453 26.688 1 50.91 97 ARG B O 1
ATOM 1640 N N . PRO B 1 98 ? 2.785 27.219 27.734 1 48.78 98 PRO B N 1
ATOM 1641 C CA . PRO B 1 98 ? 1.958 28.406 27.969 1 48.78 98 PRO B CA 1
ATOM 1642 C C . PRO B 1 98 ? 2.758 29.578 28.531 1 48.78 98 PRO B C 1
ATOM 1644 O O . PRO B 1 98 ? 3.674 29.391 29.328 1 48.78 98 PRO B O 1
ATOM 1647 N N . THR B 1 99 ? 2.871 30.656 27.812 1 47.09 99 THR B N 1
ATOM 1648 C CA . THR B 1 99 ? 3.551 31.844 28.312 1 47.09 99 THR B CA 1
ATOM 1649 C C . THR B 1 99 ? 3.145 32.125 29.75 1 47.09 99 THR B C 1
ATOM 1651 O O . THR B 1 99 ? 1.96 32.062 30.094 1 47.09 99 THR B O 1
ATOM 1654 N N . ARG B 1 100 ? 3.934 32 30.688 1 51.47 100 ARG B N 1
ATOM 1655 C CA . ARG B 1 100 ? 3.793 32.312 32.094 1 51.47 100 ARG B CA 1
ATOM 1656 C C . ARG B 1 100 ? 2.939 33.562 32.281 1 51.47 100 ARG B C 1
ATOM 1658 O O . ARG B 1 100 ? 2.402 33.781 33.375 1 51.47 100 ARG B O 1
ATOM 1665 N N . GLN B 1 101 ? 2.855 34.438 31.266 1 48.56 101 GLN B N 1
ATOM 1666 C CA . GLN B 1 101 ? 2.201 35.719 31.484 1 48.56 101 GLN B CA 1
ATOM 1667 C C . GLN B 1 101 ? 0.703 35.531 31.703 1 48.56 101 GLN B C 1
ATOM 1669 O O . GLN B 1 101 ? 0.059 36.406 32.312 1 48.56 101 GLN B O 1
ATOM 1674 N N . GLU B 1 102 ? 0.096 34.469 31.25 1 47.41 102 GLU B N 1
ATOM 1675 C CA . GLU B 1 102 ? -1.35 34.375 31.422 1 47.41 102 GLU B CA 1
ATOM 1676 C C . GLU B 1 102 ? -1.702 33.844 32.812 1 47.41 102 GLU B C 1
ATOM 1678 O O . GLU B 1 102 ? -2.865 33.875 33.219 1 47.41 102 GLU B O 1
ATOM 1683 N N . GLN B 1 103 ? -0.865 33.094 33.5 1 49.06 103 GLN B N 1
ATOM 1684 C CA . GLN B 1 103 ? -1.186 32.688 34.875 1 49.06 103 GLN B CA 1
ATOM 1685 C C . GLN B 1 103 ? -1.002 33.812 35.844 1 49.06 103 GLN B C 1
ATOM 1687 O O . GLN B 1 103 ? -1.357 33.719 37.031 1 49.06 103 GLN B O 1
ATOM 1692 N N . GLY B 1 104 ? -0.167 34.781 35.438 1 45.94 104 GLY B N 1
ATOM 1693 C CA . GLY B 1 104 ? 0.135 35.812 36.406 1 45.94 104 GLY B CA 1
ATOM 1694 C C . GLY B 1 104 ? -1.026 36.781 36.625 1 45.94 104 GLY B C 1
ATOM 1695 O O . GLY B 1 104 ? -1.004 37.562 37.562 1 45.94 104 GLY B O 1
ATOM 1696 N N . ALA B 1 105 ? -1.968 36.938 35.625 1 49.09 105 ALA B N 1
ATOM 1697 C CA . ALA B 1 105 ? -2.945 38 35.812 1 49.09 105 ALA B CA 1
ATOM 1698 C C . ALA B 1 105 ? -4.035 37.594 36.812 1 49.09 105 ALA B C 1
ATOM 1700 O O . ALA B 1 105 ? -4.652 38.438 37.438 1 49.09 105 ALA B O 1
ATOM 1701 N N . THR B 1 106 ? -4.48 36.312 36.844 1 48.25 106 THR B N 1
ATOM 1702 C CA . THR B 1 106 ? -5.664 36.062 37.656 1 48.25 106 THR B CA 1
ATOM 1703 C C . THR B 1 106 ? -5.301 36 39.156 1 48.25 106 THR B C 1
ATOM 1705 O O . THR B 1 106 ? -6.184 35.938 40 1 48.25 106 THR B O 1
ATOM 1708 N N . ALA B 1 107 ? -4.023 35.844 39.469 1 47.72 107 ALA B N 1
ATOM 1709 C CA . ALA B 1 107 ? -3.76 35.719 40.906 1 47.72 107 ALA B CA 1
ATOM 1710 C C . ALA B 1 107 ? -3.994 37.031 41.625 1 47.72 107 ALA B C 1
ATOM 1712 O O . ALA B 1 107 ? -4.164 37.062 42.844 1 47.72 107 ALA B O 1
ATOM 1713 N N . ASP B 1 108 ? -3.709 38.156 40.844 1 45.09 108 ASP B N 1
ATOM 1714 C CA . ASP B 1 108 ? -3.756 39.375 41.625 1 45.09 108 ASP B CA 1
ATOM 1715 C C . ASP B 1 108 ? -5.195 39.75 42 1 45.09 108 ASP B C 1
ATOM 1717 O O . ASP B 1 108 ? -5.434 40.719 42.688 1 45.09 108 ASP B O 1
ATOM 1721 N N . ALA B 1 109 ? -6.207 39.156 41.312 1 46.66 109 ALA B N 1
ATOM 1722 C CA . ALA B 1 109 ? -7.539 39.719 41.562 1 46.66 109 ALA B CA 1
ATOM 1723 C C . ALA B 1 109 ? -8.094 39.281 42.906 1 46.66 109 ALA B C 1
ATOM 1725 O O . ALA B 1 109 ? -9.227 39.625 43.25 1 46.66 109 ALA B O 1
ATOM 1726 N N . ASP B 1 110 ? -7.418 38.25 43.469 1 42.94 110 ASP B N 1
ATOM 1727 C CA . ASP B 1 110 ? -8.055 37.844 44.719 1 42.94 110 ASP B CA 1
ATOM 1728 C C . ASP B 1 110 ? -7.793 38.875 45.844 1 42.94 110 ASP B C 1
ATOM 1730 O O . ASP B 1 110 ? -8.062 38.625 47 1 42.94 110 ASP B O 1
ATOM 1734 N N . TYR B 1 111 ? -6.871 39.844 45.469 1 40.91 111 TYR B N 1
ATOM 1735 C CA . TYR B 1 111 ? -6.535 40.594 46.656 1 40.91 111 TYR B CA 1
ATOM 1736 C C . TYR B 1 111 ? -7.727 41.438 47.156 1 40.91 111 TYR B C 1
ATOM 1738 O O . TYR B 1 111 ? -7.75 41.875 48.281 1 40.91 111 TYR B O 1
ATOM 1746 N N . PHE B 1 112 ? -8.664 41.938 46.25 1 34.97 112 PHE B N 1
ATOM 1747 C CA . PHE B 1 112 ? -9.516 42.87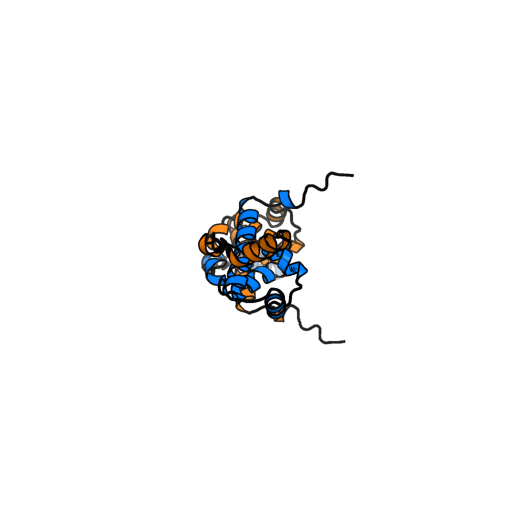5 47 1 34.97 112 PHE B CA 1
ATOM 1748 C C . PHE B 1 112 ? -10.516 42.125 47.844 1 34.97 112 PHE B C 1
ATOM 1750 O O . PHE B 1 112 ? -10.984 41.062 47.469 1 34.97 112 PHE B O 1
#

Radius of gyration: 25.42 Å; Cα contacts (8 Å, |Δi|>4): 244; chains: 2; bounding box: 40×87×94 Å

Solvent-accessible surface area (backbone atoms only — not comparable to full-atom values): 12903 Å² total; per-residue (Å²): 126,82,76,71,72,61,79,73,77,72,52,59,67,68,48,50,53,50,31,33,46,51,8,28,22,47,51,39,44,33,53,76,68,70,46,50,71,69,57,49,21,62,76,66,70,49,49,68,70,55,48,54,40,38,40,63,22,42,42,74,44,27,34,41,58,55,46,44,49,29,42,75,67,71,38,33,70,66,43,50,34,81,68,62,61,80,56,36,49,70,66,78,62,74,70,75,65,76,66,68,71,70,67,60,60,67,63,64,65,67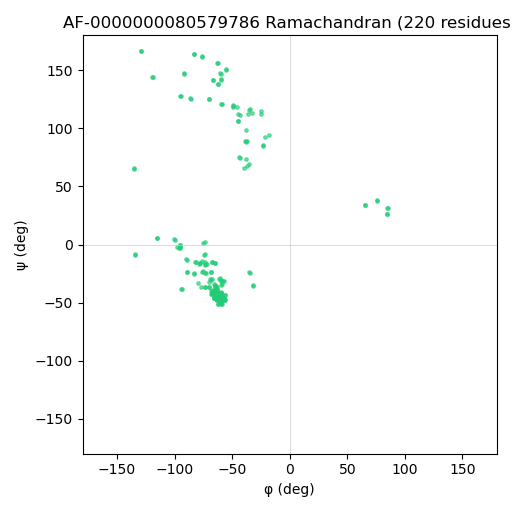,70,114,127,83,76,72,73,61,80,74,78,72,52,59,68,68,48,50,52,50,33,34,48,51,8,29,23,50,50,38,44,34,53,76,66,69,48,48,69,68,58,47,22,62,76,67,71,50,50,68,69,55,49,54,40,38,40,63,22,43,42,73,42,28,33,40,58,54,47,44,51,31,43,75,68,70,38,32,68,65,42,51,34,81,69,62,60,82,55,36,47,69,66,77,62,73,71,75,65,77,64,68,70,70,67,58,60,68,63,63,66,68,70,115

Secondary structure (DSSP, 8-state):
------GGGGS-HHHHHHHHHHHHHHHHHHHHTT--HHHHHHHHT--HHHHHHHHTT-TTSBHHHHHHHHHHTT-HHHHSPPPPGGGTSPP--------GGGTSSGGGGGG-/------GGGGS-HHHHHHHHHHHHHHHHHHHHTT--HHHHHHHHT--HHHHHHHHTT-TTSBHHHHHHHHHHTT-HHHHSPPPPGGGTSPP--------GGGTSSGGGGGG-

Nearest PDB structures (foldseek):
  2b5a-assembly1_A  TM=8.369E-01  e=2.604E-02  [Bacillus] caldolyticus
  8ezt-assembly1_D-2  TM=8.012E-01  e=2.604E-02  Legionella pneumophila
  1y7y-assembly1_B  TM=8.118E-01  e=7.151E-02  Aeromonas hydrophila
  8tac-assembly2_B  TM=8.477E-01  e=1.283E-01  synthetic construct
  5woq-assembly2_C  TM=8.616E-01  e=2.849E-01  Mycolicibacterium smegmatis MC2 155

Foldseek 3Di:
DPPPPPPVVPDDPVLQVLQQVLLCCLVVLCVVVPHDLVRLCVVLVHDSVLNVCSSRRPPPRDPSSSLVSCVVSPNNCVNPNDDDCVVPDPDPPPPPPPDPVVVVPVVVVVPD/DPPPPPPVVPDDPVLQVLQQVLLCCLVVLCVVVPHDLVRLCVVLVHDSVLNVCSSRRPPPRDPSSSLVSCVVSPNNCVNPNDDDCVVPDDDPPPPPPPDPVVVVPVVVVVPD

Organism: Ricinus communis (NCBI:txid3988)

Sequence (224 aa):
MPKKLSNADMWPTLVQERLVEWGRCVNVQRLQQRITAADLCRRLGISEATLRRLERGDPGVGAGAYLNALLTLGMADEATPALKPELWRKAPGRRVRPTRQEQGATADADYFMPKKLSNADMWPTLVQERLVEWGRCVNVQRLQQRITAADLCRRLGISEATLRRLERGDPGVGAGAYLNALLTLGMADEATPALKPELWRKAPGRRVRPTRQEQGATADADYF

pLDDT: mean 82.89, std 23.82, range [27.16, 98.88]